Protein AF-0000000068879028 (afdb_homodimer)

Secondary structure (DSSP, 8-state):
--EEPP---B--HHHHHHT-EEEEEEEEEEEEEES-TTS--PPPPPGGG-SEEEE-SSSEEEEEEHHHHHHTT-EEEEEEEEEEEE--B-TT-SSHHHHHHHHHHHHH----EEEE-SS-EEEEEETT-HHHHHHHHHHHHHHHHHHHH-/--EEPP---B--HHHHHHT-EEEEEEEEEEEEEES-TTS--PPPPPGGG-SEEEE-SSSEEEEEEHHHHHHTT-EEEEEEEEEEEE--B-TT-SSHHHHHHHHHHHHH----EEEE-SS-EEEEEETT-HHHHHHHHHHHHHHHHHHHH-

Sequence (300 aa):
MAILIKDPGEKSLDTLLATLTTVLHPDTFVFATVDQAGGARLPLPALADLQLLFREQEAVTVVVTQRYAEAHQMAYLFPSRMITLNVTSSLDAVGFMAVIATRLASSCGMGVNPVSGFYHDHLFVPVGREADAVAELQRLAEEKRRELAAMAILIKDPGEKSLDTLLATLTTVLHPDTFVFATVDQAGGARLPLPALADLQLLFREQEAVTVVVTQRYAEAHQMAYLFPSRMITLNVTSSLDAVGFMAVIATRLASSCGMGVNPVSGFYHDHLFVPVGREADAVAELQRLAEEKRRELAA

Foldseek 3Di:
DPDDDDQPFDADLLVLLLVKAKDWDDFWKWKFFADAPDDDGDDDDDPVFFPDWDQDPRTIITIGGPVVCVVSVTDTDATWIKMWIQGSHGPPHPCNVVVLQVQCCVVVVWGWDWDDDPGTIMTTTGPPCVVVSNVSSVVSNNVSNVVVVD/DPDDDDQPFDADLLVLLLPKAKDWDDFWKWKFFADAPDDDGDDDDDPVFFPDWDQDPRTIITIGGPVVCVVSVTDTDATWIKMWIQGSHGPPHPCNVVVLQVQCCVVVVWGWDWDDDPGTIMTTTGPPCVVVSNVSSVVSNNVSNVVVVD

Organism: Cordyceps militaris (strain CM01) (NCBI:txid983644)

pLDDT: mean 90.22, std 11.11, range [46.06, 98.56]

InterPro domains:
  IPR018717 Domain of unknown function DUF2241 [PF10000] (8-81)
  IPR045865 ACT-like domain [SSF55021] (9-76)
  IPR045865 ACT-like domain [SSF55021] (80-140)

Structure (mmCIF, N/CA/C/O backbone):
data_AF-0000000068879028-model_v1
#
loop_
_entity.id
_entity.type
_entity.pdbx_description
1 polymer Transporter
#
loop_
_atom_site.group_PDB
_atom_site.id
_atom_site.type_symbol
_atom_site.label_atom_id
_atom_site.label_alt_id
_atom_site.label_comp_id
_atom_site.label_asym_id
_atom_site.label_entity_id
_atom_site.label_seq_id
_atom_site.pdbx_PDB_ins_code
_atom_site.Cartn_x
_atom_site.Cartn_y
_atom_site.Cartn_z
_atom_site.occupancy
_atom_site.B_iso_or_equiv
_atom_site.auth_seq_id
_atom_site.auth_comp_id
_atom_site.auth_asym_id
_atom_site.auth_atom_id
_atom_site.pdbx_PDB_model_num
ATOM 1 N N . MET A 1 1 ? 24.656 -14.719 -6.363 1 46.38 1 MET A N 1
ATOM 2 C CA . MET A 1 1 ? 24.828 -13.805 -5.23 1 46.38 1 MET A CA 1
ATOM 3 C C . MET A 1 1 ? 23.656 -12.82 -5.156 1 46.38 1 MET A C 1
ATOM 5 O O . MET A 1 1 ? 23.25 -12.266 -6.176 1 46.38 1 MET A O 1
ATOM 9 N N . ALA A 1 2 ? 22.859 -12.945 -4.152 1 56.34 2 ALA A N 1
ATOM 10 C CA . ALA A 1 2 ? 21.734 -12.031 -4.051 1 56.34 2 ALA A CA 1
ATOM 11 C C . ALA A 1 2 ? 22.156 -10.594 -4.297 1 56.34 2 ALA A C 1
ATOM 13 O O . ALA A 1 2 ? 23.172 -10.141 -3.752 1 56.34 2 ALA A O 1
ATOM 14 N N . ILE A 1 3 ? 21.719 -10.055 -5.387 1 78.25 3 ILE A N 1
ATOM 15 C CA . ILE A 1 3 ? 22.234 -8.781 -5.871 1 78.25 3 ILE A CA 1
ATOM 16 C C . ILE A 1 3 ? 21.344 -7.645 -5.355 1 78.25 3 ILE A C 1
ATOM 18 O O . ILE A 1 3 ? 20.172 -7.559 -5.699 1 78.25 3 ILE A O 1
ATOM 22 N N . LEU A 1 4 ? 21.703 -7.125 -4.168 1 79.44 4 LEU A N 1
ATOM 23 C CA . LEU A 1 4 ? 21.156 -5.82 -3.814 1 79.44 4 LEU A CA 1
ATOM 24 C C . LEU A 1 4 ? 21.484 -4.785 -4.891 1 79.44 4 LEU A C 1
ATOM 26 O O . LEU A 1 4 ? 22.656 -4.559 -5.207 1 79.44 4 LEU A O 1
ATOM 30 N N . ILE A 1 5 ? 20.406 -4.348 -5.418 1 80.5 5 ILE A N 1
ATOM 31 C CA . ILE A 1 5 ? 20.641 -3.385 -6.488 1 80.5 5 ILE A CA 1
ATOM 32 C C . ILE A 1 5 ? 20.516 -1.965 -5.941 1 80.5 5 ILE A C 1
ATOM 34 O O . ILE A 1 5 ? 19.859 -1.743 -4.918 1 80.5 5 ILE A O 1
ATOM 38 N N . LYS A 1 6 ? 21.281 -1.087 -6.586 1 74.38 6 LYS A N 1
ATOM 39 C CA . LYS A 1 6 ? 21.172 0.32 -6.207 1 74.38 6 LYS A CA 1
ATOM 40 C C . LYS A 1 6 ? 19.812 0.896 -6.59 1 74.38 6 LYS A C 1
ATOM 42 O O . LYS A 1 6 ? 19.344 0.699 -7.715 1 74.38 6 LYS A O 1
ATOM 47 N N . ASP A 1 7 ? 19.172 1.49 -5.609 1 74.88 7 ASP A N 1
ATOM 48 C CA . ASP A 1 7 ? 17.875 2.123 -5.848 1 74.88 7 ASP A CA 1
ATOM 49 C C . ASP A 1 7 ? 18.047 3.4 -6.668 1 74.88 7 ASP A C 1
ATOM 51 O O . ASP A 1 7 ? 18.594 4.391 -6.188 1 74.88 7 ASP A O 1
ATOM 55 N N . PRO A 1 8 ? 17.688 3.471 -7.867 1 68.62 8 PRO A N 1
ATOM 56 C CA . PRO A 1 8 ? 17.875 4.641 -8.727 1 68.62 8 PRO A CA 1
ATOM 57 C C . PRO A 1 8 ? 16.844 5.738 -8.461 1 68.62 8 PRO A C 1
ATOM 59 O O . PRO A 1 8 ? 16.906 6.809 -9.078 1 68.62 8 PRO A O 1
ATOM 62 N N . GLY A 1 9 ? 16.078 5.527 -7.473 1 76.94 9 GLY A N 1
ATOM 63 C CA . GLY A 1 9 ? 14.93 6.406 -7.328 1 76.94 9 GLY A CA 1
ATOM 64 C C . GLY A 1 9 ? 15.289 7.762 -6.746 1 76.94 9 GLY A C 1
ATOM 65 O O . GLY A 1 9 ? 16.25 7.887 -5.996 1 76.94 9 GLY A O 1
ATOM 66 N N . GLU A 1 10 ? 14.539 8.797 -7.16 1 79.81 10 GLU A N 1
ATOM 67 C CA . GLU A 1 10 ? 14.617 10.148 -6.617 1 79.81 10 GLU A CA 1
ATOM 68 C C . GLU A 1 10 ? 14.273 10.164 -5.129 1 79.81 10 GLU A C 1
ATOM 70 O O . GLU A 1 10 ? 13.344 9.477 -4.695 1 79.81 10 GLU A O 1
ATOM 75 N N . LYS A 1 11 ? 15.109 11.047 -4.406 1 80.81 11 LYS A N 1
ATOM 76 C CA . LYS A 1 11 ? 14.883 11.094 -2.965 1 80.81 11 LYS A CA 1
ATOM 77 C C . LYS A 1 11 ? 14.344 12.461 -2.539 1 80.81 11 LYS A C 1
ATOM 79 O O . LYS A 1 11 ? 13.766 12.594 -1.459 1 80.81 11 LYS A O 1
ATOM 84 N N . SER A 1 12 ? 14.5 13.375 -3.361 1 86.12 12 SER A N 1
ATOM 85 C CA . SER A 1 12 ? 14.008 14.703 -3.02 1 86.12 12 SER A CA 1
ATOM 86 C C . SER A 1 12 ? 12.492 14.766 -3.084 1 86.12 12 SER A C 1
ATOM 88 O O . SER A 1 12 ? 11.898 14.641 -4.16 1 86.12 12 SER A O 1
ATOM 90 N N . LEU A 1 13 ? 11.898 15.023 -1.962 1 90 13 LEU A N 1
ATOM 91 C CA . LEU A 1 13 ? 10.445 15.078 -1.866 1 90 13 LEU A CA 1
A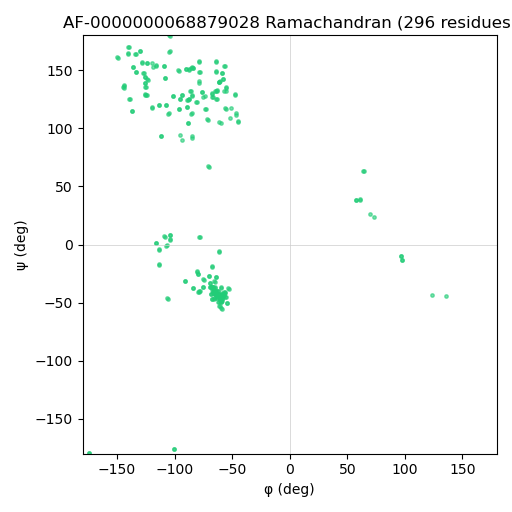TOM 92 C C . LEU A 1 13 ? 9.875 16.125 -2.822 1 90 13 LEU A C 1
ATOM 94 O O . LEU A 1 13 ? 8.898 15.859 -3.525 1 90 13 LEU A O 1
ATOM 98 N N . ASP A 1 14 ? 10.539 17.25 -2.812 1 90.94 14 ASP A N 1
ATOM 99 C CA . ASP A 1 14 ? 10.047 18.328 -3.666 1 90.94 14 ASP A CA 1
ATOM 100 C C . ASP A 1 14 ? 10.086 17.938 -5.137 1 90.94 14 ASP A C 1
ATOM 102 O O . ASP A 1 14 ? 9.141 18.188 -5.883 1 90.94 14 ASP A O 1
ATOM 106 N N . THR A 1 15 ? 11.164 17.312 -5.508 1 90.06 15 THR A N 1
ATOM 107 C CA . THR A 1 15 ? 11.297 16.875 -6.895 1 90.06 15 THR A CA 1
ATOM 108 C C . THR A 1 15 ? 10.273 15.789 -7.223 1 90.06 15 THR A C 1
ATOM 110 O O . THR A 1 15 ? 9.672 15.805 -8.297 1 90.06 15 THR A O 1
ATOM 113 N N . LEU A 1 16 ? 10.109 14.859 -6.25 1 91.81 16 LEU A N 1
ATOM 114 C CA . LEU A 1 16 ? 9.148 13.789 -6.441 1 91.81 16 LEU A CA 1
ATOM 115 C C . LEU A 1 16 ? 7.742 14.344 -6.66 1 91.81 16 LEU A C 1
ATOM 117 O O . LEU A 1 16 ? 7.039 13.922 -7.578 1 91.81 16 LEU A O 1
ATOM 121 N N . LEU A 1 17 ? 7.379 15.32 -5.922 1 94.31 17 LEU A N 1
ATOM 122 C CA . LEU A 1 17 ? 6.031 15.875 -5.98 1 94.31 17 LEU A CA 1
ATOM 123 C C . LEU A 1 17 ? 5.852 16.734 -7.219 1 94.31 17 LEU A C 1
ATOM 125 O O . LEU A 1 17 ? 4.797 16.719 -7.855 1 94.31 17 LEU A O 1
ATOM 129 N N . ALA A 1 18 ? 6.879 17.422 -7.555 1 93.19 18 ALA A N 1
ATOM 130 C CA . ALA A 1 18 ? 6.801 18.328 -8.695 1 93.19 18 ALA A CA 1
ATOM 131 C C . ALA A 1 18 ? 6.699 17.562 -10.008 1 93.19 18 ALA A C 1
ATOM 133 O O . ALA A 1 18 ? 6.121 18.047 -10.984 1 93.19 18 ALA A O 1
ATOM 134 N N . THR A 1 19 ? 7.207 16.406 -10.008 1 91.12 19 THR A N 1
ATOM 135 C CA . THR A 1 19 ? 7.242 15.641 -11.25 1 91.12 19 THR A CA 1
ATOM 136 C C . THR A 1 19 ? 6.172 14.555 -11.25 1 91.12 19 THR A C 1
ATOM 138 O O . THR A 1 19 ? 6.137 13.703 -12.141 1 91.12 19 THR A O 1
ATOM 141 N N . LEU A 1 20 ? 5.32 14.578 -10.289 1 93.44 20 LEU A N 1
ATOM 142 C CA . LEU A 1 20 ? 4.293 13.555 -10.109 1 93.44 20 LEU A CA 1
ATOM 143 C C . LEU A 1 20 ? 3.311 13.57 -11.281 1 93.44 20 LEU A C 1
ATOM 145 O O . LEU A 1 20 ? 2.773 14.617 -11.633 1 93.44 20 LEU A O 1
ATOM 149 N N . THR A 1 21 ? 3.15 12.406 -11.922 1 94 21 THR A N 1
ATOM 150 C CA . THR A 1 21 ? 2.078 12.164 -12.883 1 94 21 THR A CA 1
ATOM 151 C C . THR A 1 21 ? 1.247 10.953 -12.477 1 94 21 THR A C 1
ATOM 153 O O . THR A 1 21 ? 1.704 10.117 -11.695 1 94 21 THR A O 1
ATOM 156 N N . THR A 1 22 ? 0.023 10.992 -12.984 1 96.12 22 THR A N 1
ATOM 157 C CA . THR A 1 22 ? -0.879 9.922 -12.57 1 96.12 22 THR A CA 1
ATOM 158 C C . THR A 1 22 ? -1.463 9.203 -13.781 1 96.12 22 THR A C 1
ATOM 160 O O . THR A 1 22 ? -1.651 9.812 -14.836 1 96.12 22 THR A O 1
ATOM 163 N N . VAL A 1 23 ? -1.652 7.926 -13.656 1 96.62 23 VAL A N 1
ATOM 164 C CA . VAL A 1 23 ? -2.373 7.117 -14.633 1 96.62 23 VAL A CA 1
ATOM 165 C C . VAL A 1 23 ? -3.588 6.469 -13.977 1 96.62 23 VAL A C 1
ATOM 167 O O . VAL A 1 23 ? -3.449 5.715 -13.008 1 96.62 23 VAL A O 1
ATOM 170 N N . LEU A 1 24 ? -4.723 6.852 -14.508 1 97.88 24 LEU A N 1
ATOM 171 C CA . LEU A 1 24 ? -5.953 6.199 -14.07 1 97.88 24 LEU A CA 1
ATOM 172 C C . LEU A 1 24 ? -6.238 4.957 -14.914 1 97.88 24 LEU A C 1
ATOM 174 O O . LEU A 1 24 ? -6.316 5.035 -16.141 1 97.88 24 LEU A O 1
ATOM 178 N N . HIS A 1 25 ? -6.387 3.842 -14.242 1 97.81 25 HIS A N 1
ATOM 179 C CA . HIS A 1 25 ? -6.645 2.594 -14.953 1 97.81 25 HIS A CA 1
ATOM 180 C C . HIS A 1 25 ? -8.133 2.42 -15.242 1 97.81 25 HIS A C 1
ATOM 182 O O . HIS A 1 25 ? -8.977 2.904 -14.484 1 97.81 25 HIS A O 1
ATOM 188 N N . PRO A 1 26 ? -8.461 1.724 -16.266 1 97.31 26 PRO A N 1
ATOM 189 C CA . PRO A 1 26 ? -9.836 1.709 -16.75 1 97.31 26 PRO A CA 1
ATOM 190 C C . PRO A 1 26 ? -10.742 0.765 -15.969 1 97.31 26 PRO A C 1
ATOM 192 O O . PRO A 1 26 ? -11.961 0.935 -15.961 1 97.31 26 PRO A O 1
ATOM 195 N N . ASP A 1 27 ? -10.195 -0.239 -15.305 1 98.06 27 ASP A N 1
ATOM 196 C CA . ASP A 1 27 ? -11.023 -1.274 -14.695 1 98.06 27 ASP A CA 1
ATOM 197 C C . ASP A 1 27 ? -11.445 -0.875 -13.281 1 98.06 27 ASP A C 1
ATOM 199 O O . ASP A 1 27 ? -10.789 -0.046 -12.641 1 98.06 27 ASP A O 1
ATOM 203 N N . THR A 1 28 ? -12.586 -1.356 -12.859 1 98.5 28 THR A N 1
ATOM 204 C CA . THR A 1 28 ? -12.961 -1.346 -11.453 1 98.5 28 THR A CA 1
ATOM 205 C C . THR A 1 28 ? -12.383 -2.562 -10.727 1 98.5 28 THR A C 1
ATOM 207 O O . THR A 1 28 ? -12.531 -3.693 -11.195 1 98.5 28 THR A O 1
ATOM 210 N N . PHE A 1 29 ? -11.711 -2.299 -9.641 1 98.5 29 PHE A N 1
ATOM 211 C CA . PHE A 1 29 ? -11.086 -3.361 -8.867 1 98.5 29 PHE A CA 1
ATOM 212 C C . PHE A 1 29 ? -11.82 -3.576 -7.547 1 98.5 29 PHE A C 1
ATOM 214 O O . PHE A 1 29 ? -12.508 -2.674 -7.062 1 98.5 29 PHE A O 1
ATOM 221 N N . VAL A 1 30 ? -11.727 -4.793 -7.008 1 97.56 30 VAL A N 1
ATOM 222 C CA . VAL A 1 30 ? -12.336 -5.113 -5.723 1 97.56 30 VAL A CA 1
ATOM 223 C C . VAL A 1 30 ? -11.359 -5.926 -4.875 1 97.56 30 VAL A C 1
ATOM 225 O O . VAL A 1 30 ? -10.445 -6.559 -5.406 1 97.56 30 VAL A O 1
ATOM 228 N N . PHE A 1 31 ? -11.523 -5.797 -3.547 1 96.44 31 PHE A N 1
ATOM 229 C CA . PHE A 1 31 ? -10.75 -6.578 -2.59 1 96.44 31 PHE A CA 1
ATOM 230 C C . PHE A 1 31 ? -11.508 -7.836 -2.186 1 96.44 31 PHE A C 1
ATOM 232 O O . PHE A 1 31 ? -12.695 -7.773 -1.843 1 96.44 31 PHE A O 1
ATOM 239 N N . ALA A 1 32 ? -10.883 -8.945 -2.27 1 94.5 32 ALA A N 1
ATOM 240 C CA . ALA A 1 32 ? -11.461 -10.227 -1.868 1 94.5 32 ALA A CA 1
ATOM 241 C C . ALA A 1 32 ? -10.422 -11.094 -1.158 1 94.5 32 ALA A C 1
ATOM 243 O O . ALA A 1 32 ? -9.258 -10.703 -1.029 1 94.5 32 ALA A O 1
ATOM 244 N N . THR A 1 33 ? -10.797 -12.172 -0.571 1 93.44 33 THR A N 1
ATOM 245 C CA . THR A 1 33 ? -9.898 -13.117 0.071 1 93.44 33 THR A CA 1
ATOM 246 C C . THR A 1 33 ? -10.078 -14.516 -0.515 1 93.44 33 THR A C 1
ATOM 248 O O . THR A 1 33 ? -11.164 -14.867 -0.97 1 93.44 33 THR A O 1
ATOM 251 N N . VAL A 1 34 ? -8.898 -15.086 -0.586 1 89.31 34 VAL A N 1
ATOM 252 C CA . VAL A 1 34 ? -8.945 -16.484 -1 1 89.31 34 VAL A CA 1
ATOM 253 C C . VAL A 1 34 ? -8.352 -17.375 0.092 1 89.31 34 VAL A C 1
ATOM 255 O O . VAL A 1 34 ? -7.633 -16.891 0.97 1 89.31 34 VAL A O 1
ATOM 258 N N . ASP A 1 35 ? -8.711 -18.609 0.143 1 73.94 35 ASP A N 1
ATOM 259 C CA . ASP A 1 35 ? -8.203 -19.656 1.021 1 73.94 35 ASP A CA 1
ATOM 260 C C . ASP A 1 35 ? -8.633 -19.422 2.469 1 73.94 35 ASP A C 1
ATOM 262 O O . ASP A 1 35 ? -7.816 -19.516 3.387 1 73.94 35 ASP A O 1
ATOM 266 N N . GLN A 1 36 ? -9.742 -18.734 2.707 1 60.28 36 GLN A N 1
ATOM 267 C CA . GLN A 1 36 ? -10.203 -18.641 4.09 1 60.28 36 GLN A CA 1
ATOM 268 C C . GLN A 1 36 ? -10.422 -20.031 4.691 1 60.28 36 GLN A C 1
ATOM 270 O O . GLN A 1 36 ? -10.68 -21 3.963 1 60.28 36 GLN A O 1
ATOM 275 N N . ALA A 1 37 ? -9.828 -20.172 5.992 1 50.22 37 ALA A N 1
ATOM 276 C CA . ALA A 1 37 ? -10.047 -21.375 6.781 1 50.22 37 ALA A CA 1
ATOM 277 C C . ALA A 1 37 ? -11.539 -21.703 6.875 1 50.22 37 ALA A C 1
ATOM 279 O O . ALA A 1 37 ? -12.359 -20.812 7.082 1 50.22 37 ALA A O 1
ATOM 280 N N . GLY A 1 38 ? -11.969 -22.828 6.375 1 49.38 38 GLY A N 1
ATOM 281 C CA . GLY A 1 38 ? -13.234 -23.469 6.703 1 49.38 38 GLY A CA 1
ATOM 282 C C . GLY A 1 38 ? -14.102 -23.734 5.488 1 49.38 38 GLY A C 1
ATOM 283 O O . GLY A 1 38 ? -14.961 -24.625 5.523 1 49.38 38 GLY A O 1
ATOM 284 N N . GLY A 1 39 ? -14.156 -22.703 4.586 1 50.78 39 GLY A N 1
ATOM 285 C CA . GLY A 1 39 ? -15.055 -23.047 3.486 1 50.78 39 GLY A CA 1
ATOM 286 C C . GLY A 1 39 ? -14.312 -23.406 2.209 1 50.78 39 GLY A C 1
ATOM 287 O O . GLY A 1 39 ? -13.117 -23.688 2.236 1 50.78 39 GLY A O 1
ATOM 288 N N . ALA A 1 40 ? -15.141 -23.719 1.217 1 53.22 40 ALA A N 1
ATOM 289 C CA . ALA A 1 40 ? -14.594 -24.031 -0.1 1 53.22 40 ALA A CA 1
ATOM 290 C C . ALA A 1 40 ? -13.523 -23.031 -0.503 1 53.22 40 ALA A C 1
ATOM 292 O O . ALA A 1 40 ? -13.766 -21.812 -0.509 1 53.22 40 ALA A O 1
ATOM 293 N N . ARG A 1 41 ? -12.344 -23.438 -0.457 1 64.88 41 ARG A N 1
ATOM 294 C CA . ARG A 1 41 ? -11.203 -22.625 -0.867 1 64.88 41 ARG A CA 1
ATOM 295 C C . ARG A 1 41 ? -11.297 -22.25 -2.34 1 64.88 41 ARG A C 1
ATOM 297 O O . ARG A 1 41 ? -11.453 -23.109 -3.203 1 64.88 41 ARG A O 1
ATOM 304 N N . LEU A 1 42 ? -11.625 -21.016 -2.559 1 76.38 42 LEU A N 1
ATOM 305 C CA . LEU A 1 42 ? -11.57 -20.562 -3.943 1 76.38 42 LEU A CA 1
ATOM 306 C C . LEU A 1 42 ? -10.141 -20.609 -4.473 1 76.38 42 LEU A C 1
ATOM 308 O O . LEU A 1 42 ? -9.195 -20.297 -3.742 1 76.38 42 LEU A O 1
ATOM 312 N N . PRO A 1 43 ? -10.078 -21.203 -5.668 1 83.31 43 PRO A N 1
ATOM 313 C CA . PRO A 1 43 ? -8.742 -21.203 -6.266 1 83.31 43 PRO A CA 1
ATOM 314 C C . PRO A 1 43 ? -8.18 -19.797 -6.461 1 83.31 43 PRO A C 1
ATOM 316 O O . PRO A 1 43 ? -8.938 -18.844 -6.668 1 83.31 43 PRO A O 1
ATOM 319 N N . LEU A 1 44 ? -6.875 -19.766 -6.328 1 90 44 LEU A N 1
ATOM 320 C CA . LEU A 1 44 ? -6.203 -18.5 -6.633 1 90 44 LEU A CA 1
ATOM 321 C C . LEU A 1 44 ? -6.398 -18.125 -8.102 1 90 44 LEU A C 1
ATOM 323 O O . LEU A 1 44 ? -6.285 -18.969 -8.984 1 90 44 LEU A O 1
ATOM 327 N N . PRO A 1 45 ? -6.781 -16.844 -8.312 1 92.75 45 PRO A N 1
ATOM 328 C CA . PRO A 1 45 ? -6.836 -16.406 -9.711 1 92.75 45 PRO A CA 1
ATOM 329 C C . PRO A 1 45 ? -5.504 -16.578 -10.438 1 92.75 45 PRO A C 1
ATOM 331 O O . PRO A 1 45 ? -4.449 -16.625 -9.797 1 92.75 45 PRO A O 1
ATOM 334 N N . ALA A 1 46 ? -5.613 -16.734 -11.797 1 92.56 46 ALA A N 1
ATOM 335 C CA . ALA A 1 46 ? -4.402 -16.734 -12.609 1 92.56 46 ALA A CA 1
ATOM 336 C C . ALA A 1 46 ? -3.699 -15.375 -12.547 1 92.56 46 ALA A C 1
ATOM 338 O O . ALA A 1 46 ? -4.32 -14.367 -12.203 1 92.56 46 ALA A O 1
ATOM 339 N N . LEU A 1 47 ? -2.391 -15.336 -12.828 1 92 47 LEU A N 1
ATOM 340 C CA . LEU A 1 47 ? -1.583 -14.125 -12.766 1 92 47 LEU A CA 1
ATOM 341 C C . LEU A 1 47 ? -2.209 -13.008 -13.594 1 92 47 LEU A C 1
ATOM 343 O O . LEU A 1 47 ? -2.23 -11.852 -13.164 1 92 47 LEU A O 1
ATOM 347 N N . ALA A 1 48 ? -2.758 -13.383 -14.719 1 92.75 48 ALA A N 1
ATOM 348 C CA . ALA A 1 48 ? -3.32 -12.398 -15.633 1 92.75 48 ALA A CA 1
ATOM 349 C C . ALA A 1 48 ? -4.555 -11.727 -15.039 1 92.75 48 ALA A C 1
ATOM 351 O O . ALA A 1 48 ? -4.926 -10.625 -15.438 1 92.75 48 ALA A O 1
ATOM 352 N N . ASP A 1 49 ? -5.184 -12.344 -14 1 95.44 49 ASP A N 1
ATOM 353 C CA . ASP A 1 49 ? -6.414 -11.844 -13.406 1 95.44 49 ASP A CA 1
ATOM 354 C C . ASP A 1 49 ? -6.148 -11.242 -12.023 1 95.44 49 ASP A C 1
ATOM 356 O O . ASP A 1 49 ? -7.062 -10.727 -11.375 1 95.44 49 ASP A O 1
ATOM 360 N N . LEU A 1 50 ? -4.918 -11.297 -11.594 1 95.75 50 LEU A N 1
ATOM 361 C CA . LEU A 1 50 ? -4.527 -10.852 -10.266 1 95.75 50 LEU A CA 1
ATOM 362 C C . LEU A 1 50 ? -3.807 -9.508 -10.328 1 95.75 50 LEU A C 1
ATOM 364 O O . LEU A 1 50 ? -2.717 -9.414 -10.891 1 95.75 50 LEU A O 1
ATOM 368 N N . GLN A 1 51 ? -4.465 -8.523 -9.773 1 98.25 51 GLN A N 1
ATOM 369 C CA . GLN A 1 51 ? -3.77 -7.246 -9.688 1 98.25 51 GLN A CA 1
ATOM 370 C C . GLN A 1 51 ? -2.871 -7.195 -8.453 1 98.25 51 GLN A C 1
ATOM 372 O O . GLN A 1 51 ? -1.786 -6.609 -8.492 1 98.25 51 GLN A O 1
ATOM 377 N N . LEU A 1 52 ? -3.361 -7.766 -7.398 1 98.5 52 LEU A N 1
ATOM 378 C CA . LEU A 1 52 ? -2.631 -7.824 -6.137 1 98.5 52 LEU A CA 1
ATOM 379 C C . LEU A 1 52 ? -2.891 -9.148 -5.422 1 98.5 52 LEU A C 1
ATOM 381 O O . LEU A 1 52 ? -4.023 -9.633 -5.402 1 98.5 52 LEU A O 1
ATOM 385 N N . LEU A 1 53 ? -1.86 -9.734 -4.887 1 97.44 53 LEU A N 1
ATOM 386 C CA . LEU A 1 53 ? -1.919 -10.797 -3.889 1 97.44 53 LEU A CA 1
ATOM 387 C C . LEU A 1 53 ? -1.097 -10.43 -2.658 1 97.44 53 LEU A C 1
ATOM 389 O O . LEU A 1 53 ? 0.049 -9.992 -2.777 1 97.44 53 LEU A O 1
ATOM 393 N N . PHE A 1 54 ? -1.66 -10.539 -1.523 1 97.62 54 PHE A N 1
ATOM 394 C CA . PHE A 1 54 ? -0.971 -10.25 -0.271 1 97.62 54 PHE A CA 1
ATOM 395 C C . PHE A 1 54 ? -1.345 -11.266 0.799 1 97.62 54 PHE A C 1
ATOM 397 O O . PHE A 1 54 ? -2.523 -11.43 1.12 1 97.62 54 PHE A O 1
ATOM 404 N N . ARG A 1 55 ? -0.36 -11.891 1.38 1 96.06 55 ARG A N 1
ATOM 405 C CA . ARG A 1 55 ? -0.633 -12.898 2.406 1 96.06 55 ARG A CA 1
ATOM 406 C C . ARG A 1 55 ? -0.79 -12.25 3.777 1 96.06 55 ARG A C 1
ATOM 408 O O . ARG A 1 55 ? 0.17 -11.695 4.324 1 96.06 55 ARG A O 1
ATOM 415 N N . GLU A 1 56 ? -1.97 -12.305 4.289 1 94.44 56 GLU A N 1
ATOM 416 C CA . GLU A 1 56 ? -2.24 -11.867 5.656 1 94.44 56 GLU A CA 1
ATOM 417 C C . GLU A 1 56 ? -2.42 -13.055 6.594 1 94.44 56 GLU A C 1
ATOM 419 O O . GLU A 1 56 ? -2.508 -14.195 6.141 1 94.44 56 GLU A O 1
ATOM 424 N N . GLN A 1 57 ? -2.379 -12.75 7.848 1 89.81 57 GLN A N 1
ATOM 425 C CA . GLN A 1 57 ? -2.523 -13.805 8.844 1 89.81 57 GLN A CA 1
ATOM 426 C C . GLN A 1 57 ? -3.861 -14.523 8.695 1 89.81 57 GLN A C 1
ATOM 428 O O . GLN A 1 57 ? -3.93 -15.75 8.812 1 89.81 57 GLN A O 1
ATOM 433 N N . GLU A 1 58 ? -4.934 -13.805 8.359 1 89.75 58 GLU A N 1
ATOM 434 C CA . GLU A 1 58 ? -6.293 -14.328 8.305 1 89.75 58 GLU A CA 1
ATOM 435 C C . GLU A 1 58 ? -6.523 -15.125 7.023 1 89.75 58 GLU A C 1
ATOM 437 O O . GLU A 1 58 ? -7.18 -16.172 7.043 1 89.75 58 GLU A O 1
ATOM 442 N N . ALA A 1 59 ? -6.062 -14.703 5.938 1 92.38 59 ALA A N 1
ATOM 443 C CA . ALA A 1 59 ? -6.23 -15.289 4.609 1 92.38 59 ALA A CA 1
ATOM 444 C C . ALA A 1 59 ? -5.387 -14.547 3.576 1 92.38 59 ALA A C 1
ATOM 446 O O . ALA A 1 59 ? -4.59 -13.672 3.926 1 92.38 59 ALA A O 1
ATOM 447 N N . VAL A 1 60 ? -5.469 -14.969 2.338 1 95.19 60 VAL A N 1
ATOM 448 C CA . VAL A 1 60 ? -4.793 -14.289 1.238 1 95.19 60 VAL A CA 1
ATOM 449 C C . VAL A 1 60 ? -5.707 -13.211 0.652 1 95.19 60 VAL A C 1
ATOM 451 O O . VAL A 1 60 ? -6.824 -13.516 0.216 1 95.19 60 VAL A O 1
ATOM 454 N N . THR A 1 61 ? -5.258 -11.977 0.737 1 95.31 61 THR A N 1
ATOM 455 C CA . THR A 1 61 ? -5.949 -10.891 0.06 1 95.31 61 THR A CA 1
ATOM 456 C C . THR A 1 61 ? -5.66 -10.914 -1.438 1 95.31 61 THR A C 1
ATOM 458 O O . THR A 1 61 ? -4.508 -11.047 -1.851 1 95.31 61 THR A O 1
ATOM 461 N N . VAL A 1 62 ? -6.711 -10.82 -2.201 1 96.88 62 VAL A N 1
ATOM 462 C CA . VAL A 1 62 ? -6.531 -10.633 -3.637 1 96.88 62 VAL A CA 1
ATOM 463 C C . VAL A 1 62 ? -7.301 -9.398 -4.098 1 96.88 62 VAL A C 1
ATOM 465 O O . VAL A 1 62 ? -8.383 -9.109 -3.58 1 96.88 62 VAL A O 1
ATOM 468 N N . VAL A 1 63 ? -6.684 -8.633 -4.969 1 98.19 63 VAL A N 1
ATOM 469 C CA . VAL A 1 63 ? -7.379 -7.59 -5.719 1 98.19 63 VAL A CA 1
ATOM 470 C C . VAL A 1 63 ? -7.535 -8.016 -7.176 1 98.19 63 VAL A C 1
ATOM 472 O O . VAL A 1 63 ? -6.551 -8.328 -7.848 1 98.19 63 VAL A O 1
ATOM 475 N N . VAL A 1 64 ? -8.734 -8.109 -7.613 1 97.94 64 VAL A N 1
ATOM 476 C CA . VAL A 1 64 ? -9.109 -8.484 -8.969 1 97.94 64 VAL A CA 1
ATOM 477 C C . VAL A 1 64 ? -10.109 -7.473 -9.531 1 97.94 64 VAL A C 1
ATOM 479 O O . VAL A 1 64 ? -10.609 -6.609 -8.797 1 97.94 64 VAL A O 1
ATOM 482 N N . THR A 1 65 ? -10.312 -7.559 -10.852 1 98.25 65 THR A N 1
ATOM 483 C CA . THR A 1 65 ? -11.375 -6.715 -11.398 1 98.25 65 THR A CA 1
ATOM 484 C C . THR A 1 65 ? -12.734 -7.125 -10.844 1 98.25 65 THR A C 1
ATOM 486 O O . THR A 1 65 ? -12.945 -8.289 -10.508 1 98.25 65 THR A O 1
ATOM 489 N N . GLN A 1 66 ? -13.609 -6.129 -10.727 1 97.56 66 GLN A N 1
ATOM 490 C CA . GLN A 1 66 ? -14.961 -6.434 -10.289 1 97.56 66 GLN A CA 1
ATOM 491 C C . GLN A 1 66 ? -15.617 -7.461 -11.203 1 97.56 66 GLN A C 1
A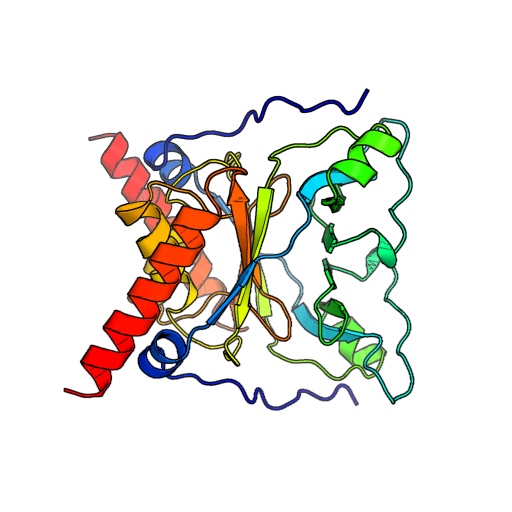TOM 493 O O . GLN A 1 66 ? -16.328 -8.352 -10.742 1 97.56 66 GLN A O 1
ATOM 498 N N . ARG A 1 67 ? -15.398 -7.305 -12.508 1 96.81 67 ARG A N 1
ATOM 499 C CA . ARG A 1 67 ? -15.93 -8.25 -13.484 1 96.81 67 ARG A CA 1
ATOM 500 C C . ARG A 1 67 ? -15.484 -9.672 -13.164 1 96.81 67 ARG A C 1
ATOM 502 O O . ARG A 1 67 ? -16.297 -10.602 -13.195 1 96.81 67 ARG A O 1
ATOM 509 N N . TYR A 1 68 ? -14.227 -9.852 -12.859 1 96.5 68 TYR A N 1
ATOM 510 C CA . TYR A 1 68 ? -13.703 -11.164 -12.516 1 96.5 68 TYR A CA 1
ATOM 511 C C . TYR A 1 68 ? -14.375 -11.703 -11.258 1 96.5 68 TYR A C 1
ATOM 513 O O . TYR A 1 68 ? -14.766 -12.875 -11.203 1 96.5 68 TYR A O 1
ATOM 521 N N . ALA A 1 69 ? -14.422 -10.859 -10.195 1 95.5 69 ALA A N 1
ATOM 522 C CA . ALA A 1 69 ? -15.016 -11.281 -8.93 1 95.5 69 ALA A CA 1
ATOM 523 C C . ALA A 1 69 ? -16.453 -11.742 -9.117 1 95.5 69 ALA A C 1
ATOM 525 O O . ALA A 1 69 ? -16.875 -12.742 -8.547 1 95.5 69 ALA A O 1
ATOM 526 N N . GLU A 1 70 ? -17.172 -11.008 -9.922 1 95 70 GLU A N 1
ATOM 527 C CA . GLU A 1 70 ? -18.578 -11.344 -10.188 1 95 70 GLU A CA 1
ATOM 528 C C . GLU A 1 70 ? -18.688 -12.641 -10.992 1 95 70 GLU A C 1
ATOM 530 O O . GLU A 1 70 ? -19.516 -13.5 -10.672 1 95 70 GLU A O 1
ATOM 535 N N . ALA A 1 71 ? -17.859 -12.805 -11.961 1 94.25 71 ALA A N 1
ATOM 536 C CA . ALA A 1 71 ? -17.875 -13.992 -12.812 1 94.25 71 ALA A CA 1
ATOM 537 C C . ALA A 1 71 ? -17.547 -15.25 -12.008 1 94.25 71 ALA A C 1
ATOM 539 O O . ALA A 1 71 ? -18.031 -16.344 -12.32 1 94.25 71 ALA A O 1
ATOM 540 N N . HIS A 1 72 ? -16.797 -15.078 -10.969 1 92.25 72 HIS A N 1
ATOM 541 C CA . HIS A 1 72 ? -16.344 -16.234 -10.195 1 92.25 72 HIS A CA 1
ATOM 542 C C . HIS A 1 72 ? -17.062 -16.297 -8.844 1 92.25 72 HIS A C 1
ATOM 544 O O . HIS A 1 72 ? -16.641 -17.047 -7.961 1 92.25 72 HIS A O 1
ATOM 550 N N . GLN A 1 73 ? -18.016 -15.461 -8.602 1 90.19 73 GLN A N 1
ATOM 551 C CA . GLN A 1 73 ? -18.891 -15.453 -7.43 1 90.19 73 GLN A CA 1
ATOM 552 C C . GLN A 1 73 ? -18.078 -15.266 -6.145 1 90.19 73 GLN A C 1
ATOM 554 O O . GLN A 1 73 ? -18.297 -15.969 -5.16 1 90.19 73 GLN A O 1
ATOM 559 N N . MET A 1 74 ? -17.141 -14.453 -6.246 1 90.69 74 MET A N 1
ATOM 560 C CA . MET A 1 74 ? -16.359 -14.117 -5.066 1 90.69 74 MET A CA 1
ATOM 561 C C . MET A 1 74 ? -17.094 -13.109 -4.188 1 90.69 74 MET A C 1
ATOM 563 O O . MET A 1 74 ? -17.734 -12.195 -4.695 1 90.69 74 MET A O 1
ATOM 567 N N . ALA A 1 75 ? -16.984 -13.328 -2.889 1 90.81 75 ALA A N 1
ATOM 568 C CA . ALA A 1 75 ? -17.344 -12.25 -1.972 1 90.81 75 ALA A CA 1
ATOM 569 C C . ALA A 1 75 ? -16.25 -11.172 -1.956 1 90.81 75 ALA A C 1
ATOM 571 O O . ALA A 1 75 ? -15.07 -11.484 -1.847 1 90.81 75 ALA A O 1
ATOM 572 N N . TYR A 1 76 ? -16.672 -9.898 -2.184 1 93.12 76 TYR A N 1
ATOM 573 C CA . TYR A 1 76 ? -15.672 -8.852 -2.271 1 93.12 76 TYR A CA 1
ATOM 574 C C . TYR A 1 76 ? -16.141 -7.578 -1.578 1 93.12 76 TYR A C 1
ATOM 576 O O . TYR A 1 76 ? -17.328 -7.441 -1.27 1 93.12 76 TYR A O 1
ATOM 584 N N . LEU A 1 77 ? -15.141 -6.727 -1.345 1 92.19 77 LEU A N 1
ATOM 585 C CA . LEU A 1 77 ? -15.383 -5.422 -0.738 1 92.19 77 LEU A CA 1
ATOM 586 C C . LEU A 1 77 ? -14.758 -4.309 -1.573 1 92.19 77 LEU A C 1
ATOM 588 O O . LEU A 1 77 ? -13.883 -4.57 -2.404 1 92.19 77 LEU A O 1
ATOM 592 N N . PHE A 1 78 ? -15.273 -3.141 -1.422 1 92.88 78 PHE A N 1
ATOM 593 C CA . PHE A 1 78 ? -14.656 -1.865 -1.758 1 92.88 78 PHE A CA 1
ATOM 594 C C . PHE A 1 78 ? -14.414 -1.76 -3.26 1 92.88 78 PHE A C 1
ATOM 596 O O . PHE A 1 78 ? -13.266 -1.678 -3.705 1 92.88 78 PHE A O 1
ATOM 603 N N . PRO A 1 79 ? -15.438 -1.775 -4.055 1 96.38 79 PRO A N 1
ATOM 604 C CA . PRO A 1 79 ? -15.211 -1.381 -5.449 1 96.38 79 PRO A CA 1
ATOM 605 C C . PRO A 1 79 ? -14.398 -0.089 -5.566 1 96.38 79 PRO A C 1
ATOM 607 O O . PRO A 1 79 ? -14.727 0.91 -4.922 1 96.38 79 PRO A O 1
ATOM 610 N N . SER A 1 80 ? -13.32 -0.172 -6.41 1 97.69 80 SER A N 1
ATOM 611 C CA . SER A 1 80 ? -12.383 0.946 -6.414 1 97.69 80 SER A CA 1
ATOM 612 C C . SER A 1 80 ? -11.727 1.116 -7.781 1 97.69 80 SER A C 1
ATOM 614 O O . SER A 1 80 ? -11.82 0.233 -8.633 1 97.69 80 SER A O 1
ATOM 616 N N . ARG A 1 81 ? -11.203 2.285 -7.957 1 98.25 81 ARG A N 1
ATOM 617 C CA . ARG A 1 81 ? -10.383 2.605 -9.125 1 98.25 81 ARG A CA 1
ATOM 618 C C . ARG A 1 81 ? -8.914 2.75 -8.742 1 98.25 81 ARG A C 1
ATOM 620 O O . ARG A 1 81 ? -8.594 3.307 -7.691 1 98.25 81 ARG A O 1
ATOM 627 N N . MET A 1 82 ? -8.055 2.275 -9.664 1 98.56 82 MET A N 1
ATOM 628 C CA . MET A 1 82 ? -6.625 2.283 -9.367 1 98.56 82 MET A CA 1
ATOM 629 C C . MET A 1 82 ? -5.934 3.453 -10.062 1 98.56 82 MET A C 1
ATOM 631 O O . MET A 1 82 ? -6.125 3.668 -11.258 1 98.56 82 MET A O 1
ATOM 635 N N . ILE A 1 83 ? -5.203 4.227 -9.32 1 98.12 83 ILE A N 1
ATOM 636 C CA . ILE A 1 83 ? -4.367 5.309 -9.828 1 98.12 83 ILE A CA 1
ATOM 637 C C . ILE A 1 83 ? -2.895 4.973 -9.602 1 98.12 83 ILE A C 1
ATOM 639 O O . ILE A 1 83 ? -2.48 4.699 -8.469 1 98.12 83 ILE A O 1
ATOM 643 N N . THR A 1 84 ? -2.131 4.898 -10.648 1 97.5 84 THR A N 1
ATOM 644 C CA . THR A 1 84 ? -0.686 4.742 -10.531 1 97.5 84 THR A CA 1
ATOM 645 C C . THR A 1 84 ? -0.004 6.105 -10.414 1 97.5 84 THR A C 1
ATOM 647 O O . THR A 1 84 ? -0.301 7.02 -11.188 1 97.5 84 THR A O 1
ATOM 650 N N . LEU A 1 85 ? 0.78 6.27 -9.375 1 95.69 85 LEU A N 1
ATOM 651 C CA . LEU A 1 85 ? 1.604 7.461 -9.203 1 95.69 85 LEU A CA 1
ATOM 652 C C . LEU A 1 85 ? 2.959 7.285 -9.883 1 95.69 85 LEU A C 1
ATOM 654 O O . LEU A 1 85 ? 3.824 6.566 -9.375 1 95.69 85 LEU A O 1
ATOM 658 N N . ASN A 1 86 ? 3.064 7.93 -10.977 1 87.75 86 ASN A N 1
ATOM 659 C CA . ASN A 1 86 ? 4.258 7.777 -11.797 1 87.75 86 ASN A CA 1
ATOM 660 C C . ASN A 1 86 ? 5.375 8.711 -11.344 1 87.75 86 ASN A C 1
ATOM 662 O O . ASN A 1 86 ? 5.328 9.914 -11.617 1 87.75 86 ASN A O 1
ATOM 666 N N . VAL A 1 87 ? 6.188 8.289 -10.508 1 75.06 87 VAL A N 1
ATOM 667 C CA . VAL A 1 87 ? 7.465 8.906 -10.156 1 75.06 87 VAL A CA 1
ATOM 668 C C . VAL A 1 87 ? 8.5 7.816 -9.875 1 75.06 87 VAL A C 1
ATOM 670 O O . VAL A 1 87 ? 8.148 6.691 -9.508 1 75.06 87 VAL A O 1
ATOM 673 N N . THR A 1 88 ? 9.648 7.957 -10.383 1 69.06 88 THR A N 1
ATOM 674 C CA . THR A 1 88 ? 10.727 7.051 -10 1 69.06 88 THR A CA 1
ATOM 675 C C . THR A 1 88 ? 11.172 7.305 -8.562 1 69.06 88 THR A C 1
ATOM 677 O O . THR A 1 88 ? 12.18 7.969 -8.328 1 69.06 88 THR A O 1
ATOM 680 N N . SER A 1 89 ? 10.227 6.98 -7.738 1 69.31 89 SER A N 1
ATOM 681 C CA . SER A 1 89 ? 10.523 7.266 -6.34 1 69.31 89 SER A CA 1
ATOM 682 C C . SER A 1 89 ? 11.297 6.121 -5.688 1 69.31 89 SER A C 1
ATOM 684 O O . SER A 1 89 ? 11.047 4.949 -5.992 1 69.31 89 SER A O 1
ATOM 686 N N . SER A 1 90 ? 12.305 6.594 -5.051 1 77.44 90 SER A N 1
ATOM 687 C CA . SER A 1 90 ? 13.016 5.641 -4.207 1 77.44 90 SER A CA 1
ATOM 688 C C . SER A 1 90 ? 12.109 5.082 -3.111 1 77.44 90 SER A C 1
ATOM 690 O O . SER A 1 90 ? 11.305 5.816 -2.531 1 77.44 90 SER A O 1
ATOM 692 N N . LEU A 1 91 ? 12.227 3.764 -2.828 1 78.25 91 LEU A N 1
ATOM 693 C CA . LEU A 1 91 ? 11.531 3.143 -1.706 1 78.25 91 LEU A CA 1
ATOM 694 C C . LEU A 1 91 ? 11.977 3.754 -0.383 1 78.25 91 LEU A C 1
ATOM 696 O O . LEU A 1 91 ? 11.305 3.594 0.639 1 78.25 91 LEU A O 1
ATOM 700 N N . ASP A 1 92 ? 13.008 4.648 -0.499 1 80.69 92 ASP A N 1
ATOM 701 C CA . ASP A 1 92 ? 13.539 5.297 0.695 1 80.69 92 ASP A CA 1
ATOM 702 C C . ASP A 1 92 ? 13.055 6.742 0.796 1 80.69 92 ASP A C 1
ATOM 704 O O . ASP A 1 92 ? 13.391 7.449 1.746 1 80.69 92 ASP A O 1
ATOM 708 N N . ALA A 1 93 ? 12.25 7.059 -0.089 1 85 93 ALA A N 1
ATOM 709 C CA . ALA A 1 93 ? 11.805 8.453 -0.108 1 85 93 ALA A CA 1
ATOM 710 C C . ALA A 1 93 ? 10.945 8.766 1.112 1 85 93 ALA A C 1
ATOM 712 O O . ALA A 1 93 ? 9.969 8.078 1.386 1 85 93 ALA A O 1
ATOM 713 N N . VAL A 1 94 ? 11.328 9.812 1.719 1 88.56 94 VAL A N 1
ATOM 714 C CA . VAL A 1 94 ? 10.656 10.195 2.957 1 88.56 94 VAL A CA 1
ATOM 715 C C . VAL A 1 94 ? 9.562 11.219 2.656 1 88.56 94 VAL A C 1
ATOM 717 O O . VAL A 1 94 ? 9.805 12.203 1.952 1 88.56 94 VAL A O 1
ATOM 720 N N . GLY A 1 95 ? 8.367 10.875 3.104 1 91.88 95 GLY A N 1
ATOM 721 C CA . GLY A 1 95 ? 7.328 11.898 3.129 1 91.88 95 GLY A CA 1
ATOM 722 C C . GLY A 1 95 ? 6.41 11.844 1.925 1 91.88 95 GLY A C 1
ATOM 723 O O . GLY A 1 95 ? 5.352 12.477 1.918 1 91.88 95 GLY A O 1
ATOM 724 N N . PHE A 1 96 ? 6.75 11.125 0.904 1 93.06 96 PHE A N 1
ATOM 725 C CA . PHE A 1 96 ? 5.961 11.141 -0.324 1 93.06 96 PHE A CA 1
ATOM 726 C C . PHE A 1 96 ? 4.527 10.703 -0.056 1 93.06 96 PHE A C 1
ATOM 728 O O . PHE A 1 96 ? 3.584 11.445 -0.333 1 93.06 96 PHE A O 1
ATOM 735 N N . MET A 1 97 ? 4.316 9.516 0.539 1 94.31 97 MET A N 1
ATOM 736 C CA . MET A 1 97 ? 2.986 8.984 0.822 1 94.31 97 MET A CA 1
ATOM 737 C C . MET A 1 97 ? 2.26 9.852 1.845 1 94.31 97 MET A C 1
ATOM 739 O O . MET A 1 97 ? 1.036 9.992 1.788 1 94.31 97 MET A O 1
ATOM 743 N N . ALA A 1 98 ? 3 10.445 2.75 1 95 98 ALA A N 1
ATOM 744 C CA . ALA A 1 98 ? 2.408 11.344 3.738 1 95 98 ALA A CA 1
ATOM 745 C C . ALA A 1 98 ? 1.693 12.508 3.062 1 95 98 ALA A C 1
ATOM 747 O O . ALA A 1 98 ? 0.536 12.805 3.373 1 95 98 ALA A O 1
ATOM 748 N N . VAL A 1 99 ? 2.363 13.141 2.127 1 95.19 99 VAL A N 1
ATOM 749 C CA . VAL A 1 99 ? 1.806 14.305 1.448 1 95.19 99 VAL A CA 1
ATOM 750 C C . VAL A 1 99 ? 0.592 13.891 0.62 1 95.19 99 VAL A C 1
ATOM 752 O O . VAL A 1 99 ? -0.459 14.531 0.681 1 95.19 99 VAL A O 1
ATOM 755 N N . ILE A 1 100 ? 0.727 12.812 -0.117 1 95.69 100 ILE A N 1
ATOM 756 C CA . ILE A 1 100 ? -0.317 12.328 -1.015 1 95.69 100 ILE A CA 1
ATOM 757 C C . ILE A 1 100 ? -1.572 11.992 -0.213 1 95.69 100 ILE A C 1
ATOM 759 O O . ILE A 1 100 ? -2.664 12.477 -0.525 1 95.69 100 ILE A O 1
ATOM 763 N N . ALA A 1 101 ? -1.415 11.18 0.798 1 95.81 101 ALA A N 1
ATOM 764 C CA . ALA A 1 101 ? -2.555 10.742 1.603 1 95.81 101 ALA A CA 1
ATOM 765 C C . ALA A 1 101 ? -3.197 11.922 2.326 1 95.81 101 ALA A C 1
ATOM 767 O O . ALA A 1 101 ? -4.422 12.008 2.424 1 95.81 101 ALA A O 1
ATOM 768 N N . THR A 1 102 ? -2.383 12.805 2.826 1 96.44 102 THR A N 1
ATOM 769 C CA . THR A 1 102 ? -2.893 13.977 3.533 1 96.44 102 THR A CA 1
ATOM 770 C C . THR A 1 102 ? -3.707 14.867 2.594 1 96.44 102 THR A C 1
ATOM 772 O O . THR A 1 102 ? -4.801 15.305 2.945 1 96.44 102 THR A O 1
ATOM 775 N N . ARG A 1 103 ? -3.156 15.078 1.462 1 96.62 103 ARG A N 1
ATOM 776 C CA . ARG A 1 103 ? -3.826 15.938 0.493 1 96.62 103 ARG A CA 1
ATOM 777 C C . ARG A 1 103 ? -5.188 15.367 0.103 1 96.62 103 ARG A C 1
ATOM 779 O O . ARG A 1 103 ? -6.188 16.094 0.099 1 96.62 103 ARG A O 1
ATOM 786 N N . LEU A 1 104 ? -5.285 14.102 -0.199 1 97.06 104 LEU A N 1
ATOM 787 C CA . LEU A 1 104 ? -6.535 13.484 -0.621 1 97.06 104 LEU A CA 1
ATOM 788 C C . LEU A 1 104 ? -7.535 13.438 0.532 1 97.06 104 LEU A C 1
ATOM 790 O O . LEU A 1 104 ? -8.734 13.617 0.329 1 97.06 104 LEU A O 1
ATOM 794 N N . ALA A 1 105 ? -7.059 13.219 1.716 1 95.5 105 ALA A N 1
ATOM 795 C CA . ALA A 1 105 ? -7.934 13.203 2.885 1 95.5 105 ALA A CA 1
ATOM 796 C C . ALA A 1 105 ? -8.492 14.594 3.164 1 95.5 105 ALA A C 1
ATOM 798 O O . ALA A 1 105 ? -9.695 14.758 3.377 1 95.5 105 ALA A O 1
ATOM 799 N N . SER A 1 106 ? -7.676 15.594 3.152 1 95.62 106 SER A N 1
ATOM 800 C CA . SER A 1 106 ? -8.062 16.938 3.566 1 95.62 106 SER A CA 1
ATOM 801 C C . SER A 1 106 ? -8.859 17.641 2.473 1 95.62 106 SER A C 1
ATOM 803 O O . SER A 1 106 ? -9.852 18.312 2.756 1 95.62 106 SER A O 1
ATOM 805 N N . SER A 1 107 ? -8.461 17.469 1.213 1 94.94 107 SER A N 1
ATOM 806 C CA . SER A 1 107 ? -9.062 18.234 0.123 1 94.94 107 SER A CA 1
ATOM 807 C C . SER A 1 107 ? -10.258 17.5 -0.477 1 94.94 107 SER A C 1
ATOM 809 O O . SER A 1 107 ? -11.188 18.125 -0.98 1 94.94 107 SER A O 1
ATOM 811 N N . CYS A 1 108 ? -10.195 16.156 -0.455 1 94.44 108 CYS A N 1
ATOM 812 C CA . CYS A 1 108 ? -11.258 15.406 -1.122 1 94.44 108 CYS A CA 1
ATOM 813 C C . CYS A 1 108 ? -12.086 14.617 -0.115 1 94.44 108 CYS A C 1
ATOM 815 O O . CYS A 1 108 ? -13.102 14.016 -0.474 1 94.44 108 CYS A O 1
ATOM 817 N N . GLY A 1 109 ? -11.68 14.664 1.105 1 93.5 109 GLY A N 1
ATOM 818 C CA . GLY A 1 109 ? -12.391 13.859 2.084 1 93.5 109 GLY A CA 1
ATOM 819 C C . GLY A 1 109 ? -12.406 12.375 1.743 1 93.5 109 GLY A C 1
ATOM 820 O O . GLY A 1 109 ? -13.43 11.711 1.889 1 93.5 109 GLY A O 1
ATOM 821 N N . MET A 1 110 ? -11.328 11.906 1.226 1 90.75 110 MET A N 1
ATOM 822 C CA . MET A 1 110 ? -11.297 10.523 0.747 1 90.75 110 MET A CA 1
ATOM 823 C C . MET A 1 110 ? -10.156 9.75 1.39 1 90.75 110 MET A C 1
ATOM 825 O O . MET A 1 110 ? -9.078 10.305 1.618 1 90.75 110 MET A O 1
ATOM 829 N N . GLY A 1 111 ? -10.516 8.539 1.808 1 88.69 111 GLY A N 1
ATOM 830 C CA . GLY A 1 111 ? -9.453 7.621 2.18 1 88.69 111 GLY A CA 1
ATOM 831 C C . GLY A 1 111 ? -8.773 6.98 0.984 1 88.69 111 GLY A C 1
ATOM 832 O O . GLY A 1 111 ? -9.312 6.996 -0.125 1 88.69 111 GLY A O 1
ATOM 833 N N . VAL A 1 112 ? -7.586 6.555 1.211 1 92.06 112 VAL A N 1
ATOM 834 C CA . VAL A 1 112 ? -6.879 5.887 0.128 1 92.06 112 VAL A CA 1
ATOM 835 C C . VAL A 1 112 ? -6.371 4.527 0.606 1 92.06 112 VAL A C 1
ATOM 837 O O . VAL A 1 112 ? -6.137 4.328 1.802 1 92.06 112 VAL A O 1
ATOM 840 N N . ASN A 1 113 ? -6.312 3.566 -0.258 1 96 113 ASN A N 1
ATOM 841 C CA . ASN A 1 113 ? -5.691 2.264 -0.054 1 96 113 ASN A CA 1
ATOM 842 C C . ASN A 1 113 ? -4.441 2.098 -0.912 1 96 113 ASN A C 1
ATOM 844 O O . ASN A 1 113 ? -4.527 1.673 -2.066 1 96 113 ASN A O 1
ATOM 848 N N . PRO A 1 114 ? -3.307 2.43 -0.339 1 97 114 PRO A N 1
ATOM 849 C CA . PRO A 1 114 ? -2.066 2.465 -1.118 1 97 114 PRO A CA 1
ATOM 850 C C . PRO A 1 114 ? -1.399 1.096 -1.231 1 97 114 PRO A C 1
ATOM 852 O O . PRO A 1 114 ? -1.596 0.237 -0.367 1 97 114 PRO A O 1
ATOM 855 N N . VAL A 1 115 ? -0.682 0.895 -2.289 1 97.12 115 VAL A N 1
ATOM 856 C CA . VAL A 1 115 ? 0.222 -0.231 -2.502 1 97.12 115 VAL A CA 1
ATOM 857 C C . VAL A 1 115 ? 1.524 0.263 -3.127 1 97.12 115 VAL A C 1
ATOM 859 O O . VAL A 1 115 ? 1.523 0.803 -4.238 1 97.12 115 VAL A O 1
ATOM 862 N N . SER A 1 116 ? 2.568 0.121 -2.385 1 95.94 116 SER A N 1
ATOM 863 C CA . SER A 1 116 ? 3.885 0.415 -2.943 1 95.94 116 SER A CA 1
ATOM 864 C C . SER A 1 116 ? 4.406 -0.755 -3.77 1 95.94 116 SER A C 1
ATOM 866 O O . SER A 1 116 ? 4.484 -1.883 -3.277 1 95.94 116 SER A O 1
ATOM 868 N N . GLY A 1 117 ? 4.703 -0.501 -5.012 1 94.94 117 GLY A N 1
ATOM 869 C CA . GLY A 1 117 ? 5.34 -1.487 -5.871 1 94.94 117 GLY A CA 1
ATOM 870 C C . GLY A 1 117 ? 6.832 -1.265 -6.027 1 94.94 117 GLY A C 1
ATOM 871 O O . GLY A 1 117 ? 7.41 -0.397 -5.371 1 94.94 117 GLY A O 1
ATOM 872 N N . PHE A 1 118 ? 7.422 -2.104 -6.883 1 92.75 118 PHE A N 1
ATOM 873 C CA . PHE A 1 118 ? 8.844 -2 -7.195 1 92.75 118 PHE A CA 1
ATOM 874 C C . PHE A 1 118 ? 9.125 -0.74 -8.008 1 92.75 118 PHE A C 1
ATOM 876 O O . PHE A 1 118 ? 10.148 -0.082 -7.801 1 92.75 118 PHE A O 1
ATOM 883 N N . TYR A 1 119 ? 8.203 -0.35 -8.828 1 91.5 119 TYR A N 1
ATOM 884 C CA . TYR A 1 119 ? 8.414 0.77 -9.742 1 91.5 119 TYR A CA 1
ATOM 885 C C . TYR A 1 119 ? 7.652 2.004 -9.273 1 91.5 119 TYR A C 1
ATOM 887 O O . TYR A 1 119 ? 8.195 3.111 -9.266 1 91.5 119 TYR A O 1
ATOM 895 N N . HIS A 1 120 ? 6.418 1.767 -8.93 1 93.5 120 HIS A N 1
ATOM 896 C CA . HIS A 1 120 ? 5.547 2.898 -8.633 1 93.5 120 HIS A CA 1
ATOM 897 C C . HIS A 1 120 ? 4.754 2.662 -7.348 1 93.5 120 HIS A C 1
ATOM 899 O O . HIS A 1 120 ? 4.672 1.531 -6.863 1 93.5 120 HIS A O 1
ATOM 905 N N . ASP A 1 121 ? 4.242 3.729 -6.879 1 95.19 121 ASP A N 1
ATOM 906 C CA . ASP A 1 121 ? 3.152 3.652 -5.91 1 95.19 121 ASP A CA 1
ATOM 907 C C . ASP A 1 121 ? 1.795 3.643 -6.609 1 95.19 121 ASP A C 1
ATOM 909 O O . ASP A 1 121 ? 1.645 4.211 -7.691 1 95.19 121 ASP A O 1
ATOM 913 N N . HIS A 1 122 ? 0.841 2.996 -5.961 1 97.12 122 HIS A N 1
ATOM 914 C CA . HIS A 1 122 ? -0.521 2.91 -6.477 1 97.12 122 HIS A CA 1
ATOM 915 C C . HIS A 1 122 ? -1.542 3.217 -5.387 1 97.12 122 HIS A C 1
ATOM 917 O O . HIS A 1 122 ? -1.298 2.943 -4.207 1 97.12 122 HIS A O 1
ATOM 923 N N . LEU A 1 123 ? -2.643 3.789 -5.844 1 97.56 123 LEU A N 1
ATOM 924 C CA . LEU A 1 123 ? -3.756 4.086 -4.949 1 97.56 123 LEU A CA 1
ATOM 925 C C . LEU A 1 123 ? -5.043 3.447 -5.453 1 97.56 123 LEU A C 1
ATOM 927 O O . LEU A 1 123 ? -5.395 3.586 -6.625 1 97.56 123 LEU A O 1
ATOM 931 N N . PHE A 1 124 ? -5.707 2.734 -4.586 1 98.06 124 PHE A N 1
ATOM 932 C CA . PHE A 1 124 ? -7.09 2.354 -4.84 1 98.06 124 PHE A CA 1
ATOM 933 C C . PHE A 1 124 ? -8.047 3.322 -4.156 1 98.06 124 PHE A C 1
ATOM 935 O O . PHE A 1 124 ? -8.039 3.457 -2.93 1 98.06 124 PHE A O 1
ATOM 942 N N . VAL A 1 125 ? -8.836 4.023 -4.922 1 97.06 125 VAL A N 1
ATOM 943 C CA . VAL A 1 125 ? -9.773 5.027 -4.422 1 97.06 125 VAL A CA 1
ATOM 944 C C . VAL A 1 125 ? -11.203 4.598 -4.73 1 97.06 125 VAL A C 1
ATOM 946 O O . VAL A 1 125 ? -11.438 3.832 -5.668 1 97.06 125 VAL A O 1
ATOM 949 N N . PRO A 1 126 ? -12.148 5.07 -3.93 1 95.44 126 PRO A N 1
ATOM 950 C CA . PRO A 1 126 ? -13.531 4.652 -4.168 1 95.44 126 PRO A CA 1
ATOM 951 C C . PRO A 1 126 ? -14.023 5 -5.57 1 95.44 126 PRO A C 1
ATOM 953 O O . PRO A 1 126 ? -13.688 6.062 -6.102 1 95.44 126 PRO A O 1
ATOM 956 N N . VAL A 1 127 ? -14.844 4.055 -6.129 1 96.38 127 VAL A N 1
ATOM 957 C CA . VAL A 1 127 ? -15.477 4.324 -7.414 1 96.38 127 VAL A CA 1
ATOM 958 C C . VAL A 1 127 ? -16.266 5.633 -7.344 1 96.38 127 VAL A C 1
ATOM 960 O O . VAL A 1 127 ? -16.938 5.898 -6.352 1 96.38 127 VAL A O 1
ATOM 963 N N . GLY A 1 128 ? -16.109 6.434 -8.344 1 96.38 128 GLY A N 1
ATOM 964 C CA . GLY A 1 128 ? -16.828 7.691 -8.406 1 96.38 128 GLY A CA 1
ATOM 965 C C . GLY A 1 128 ? -16.016 8.875 -7.898 1 96.38 128 GLY A C 1
ATOM 966 O O . GLY A 1 128 ? -16.422 10.023 -8.086 1 96.38 128 GLY A O 1
ATOM 967 N N . ARG A 1 129 ? -14.875 8.555 -7.297 1 96.06 129 ARG A N 1
ATOM 968 C CA . ARG A 1 129 ? -14.062 9.625 -6.738 1 96.06 129 ARG A CA 1
ATOM 969 C C . ARG A 1 129 ? -12.719 9.727 -7.449 1 96.06 129 ARG A C 1
ATOM 971 O O . ARG A 1 129 ? -11.883 10.562 -7.105 1 96.06 129 ARG A O 1
ATOM 978 N N . GLU A 1 130 ? -12.531 8.898 -8.414 1 97.44 130 GLU A N 1
ATOM 979 C CA . GLU A 1 130 ? -11.234 8.82 -9.078 1 97.44 130 GLU A CA 1
ATOM 980 C C . GLU A 1 130 ? -10.906 10.117 -9.805 1 97.44 130 GLU A C 1
ATOM 982 O O . GLU A 1 130 ? -9.742 10.531 -9.859 1 97.44 130 GLU A O 1
ATOM 987 N N . ALA A 1 131 ? -11.883 10.766 -10.398 1 97.19 131 ALA A N 1
ATOM 988 C CA . ALA A 1 131 ? -11.641 12.031 -11.086 1 97.19 131 ALA A CA 1
ATOM 989 C C . ALA A 1 131 ? -11.195 13.109 -10.109 1 97.19 131 ALA A C 1
ATOM 991 O O . ALA A 1 1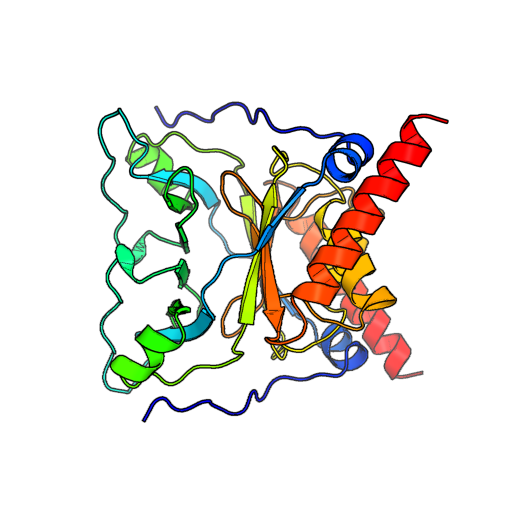31 ? -10.281 13.891 -10.406 1 97.19 131 ALA A O 1
ATOM 992 N N . ASP A 1 132 ? -11.852 13.148 -9 1 97.62 132 ASP A N 1
ATOM 993 C CA . ASP A 1 132 ? -11.461 14.086 -7.957 1 97.62 132 ASP A CA 1
ATOM 994 C C . ASP A 1 132 ? -10.023 13.852 -7.508 1 97.62 132 ASP A C 1
ATOM 996 O O . ASP A 1 132 ? -9.258 14.797 -7.328 1 97.62 132 ASP A O 1
ATOM 1000 N N . ALA A 1 133 ? -9.727 12.602 -7.285 1 97.75 133 ALA A N 1
ATOM 1001 C CA . ALA A 1 133 ? -8.383 12.242 -6.832 1 97.75 133 ALA A CA 1
ATOM 1002 C C . ALA A 1 133 ? -7.328 12.68 -7.848 1 97.75 133 ALA A C 1
ATOM 1004 O O . ALA A 1 133 ? -6.336 13.312 -7.484 1 97.75 133 ALA A O 1
ATOM 1005 N N . VAL A 1 134 ? -7.559 12.344 -9.086 1 97.94 134 VAL A N 1
ATOM 1006 C CA . VAL A 1 134 ? -6.609 12.664 -10.148 1 97.94 134 VAL A CA 1
ATOM 1007 C C . VAL A 1 134 ? -6.434 14.18 -10.242 1 97.94 134 VAL A C 1
ATOM 1009 O O . VAL A 1 134 ? -5.309 14.68 -10.32 1 97.94 134 VAL A O 1
ATOM 1012 N N . ALA A 1 135 ? -7.512 14.875 -10.219 1 98 135 ALA A N 1
ATOM 1013 C CA . ALA A 1 135 ? -7.465 16.328 -10.305 1 98 135 ALA A CA 1
ATOM 1014 C C . ALA A 1 135 ? -6.668 16.922 -9.141 1 98 135 ALA A C 1
ATOM 1016 O O . ALA A 1 135 ? -5.859 17.828 -9.336 1 98 135 ALA A O 1
ATOM 1017 N N . GLU A 1 136 ? -6.91 16.406 -7.973 1 97.94 136 GLU A N 1
ATOM 1018 C CA . GLU A 1 136 ? -6.223 16.922 -6.793 1 97.94 136 GLU A CA 1
ATOM 1019 C C . GLU A 1 136 ? -4.727 16.625 -6.859 1 97.94 136 GLU A C 1
ATOM 1021 O O . GLU A 1 136 ? -3.91 17.469 -6.461 1 97.94 136 GLU A O 1
ATOM 1026 N N . LEU A 1 137 ? -4.355 15.469 -7.312 1 97.25 137 LEU A N 1
ATOM 1027 C CA . LEU A 1 137 ? -2.949 15.102 -7.426 1 97.25 137 LEU A CA 1
ATOM 1028 C C . LEU A 1 137 ? -2.25 15.945 -8.484 1 97.25 137 LEU A C 1
ATOM 1030 O O . LEU A 1 137 ? -1.082 16.297 -8.328 1 97.25 137 LEU A O 1
ATOM 1034 N N . GLN A 1 138 ? -2.967 16.25 -9.547 1 97.06 138 GLN A N 1
ATOM 1035 C CA . GLN A 1 138 ? -2.424 17.141 -10.562 1 97.06 138 GLN A CA 1
ATOM 1036 C C . GLN A 1 138 ? -2.205 18.531 -10.008 1 97.06 138 GLN A C 1
ATOM 1038 O O . GLN A 1 138 ? -1.194 19.188 -10.305 1 97.06 138 GLN A O 1
ATOM 1043 N N . ARG A 1 139 ? -3.139 18.953 -9.273 1 97.56 139 ARG A N 1
ATOM 1044 C CA . ARG A 1 139 ? -3.01 20.266 -8.625 1 97.56 139 ARG A CA 1
ATOM 1045 C C . ARG A 1 139 ? -1.802 20.297 -7.695 1 97.56 139 ARG A C 1
ATOM 1047 O O . ARG A 1 139 ? -1.051 21.266 -7.676 1 97.56 139 ARG A O 1
ATOM 1054 N N . LEU A 1 140 ? -1.681 19.266 -6.93 1 96.75 140 LEU A N 1
ATOM 1055 C CA . LEU A 1 140 ? -0.539 19.141 -6.027 1 96.75 140 LEU A CA 1
ATOM 1056 C C . LEU A 1 140 ? 0.773 19.266 -6.797 1 96.75 140 LEU A C 1
ATOM 1058 O O . LEU A 1 140 ? 1.679 20 -6.375 1 96.75 140 LEU A O 1
ATOM 1062 N N . ALA A 1 141 ? 0.906 18.516 -7.863 1 95.69 141 ALA A N 1
ATOM 1063 C CA . ALA A 1 141 ? 2.117 18.547 -8.68 1 95.69 141 ALA A CA 1
ATOM 1064 C C . ALA A 1 141 ? 2.383 19.938 -9.219 1 95.69 141 ALA A C 1
ATOM 1066 O O . ALA A 1 141 ? 3.521 20.406 -9.211 1 95.69 141 ALA A O 1
ATOM 1067 N N . GLU A 1 142 ? 1.367 20.594 -9.688 1 96.56 142 GLU A N 1
ATOM 1068 C CA . GLU A 1 142 ? 1.491 21.953 -10.219 1 96.56 142 GLU A CA 1
ATOM 1069 C C . GLU A 1 142 ? 1.941 22.938 -9.1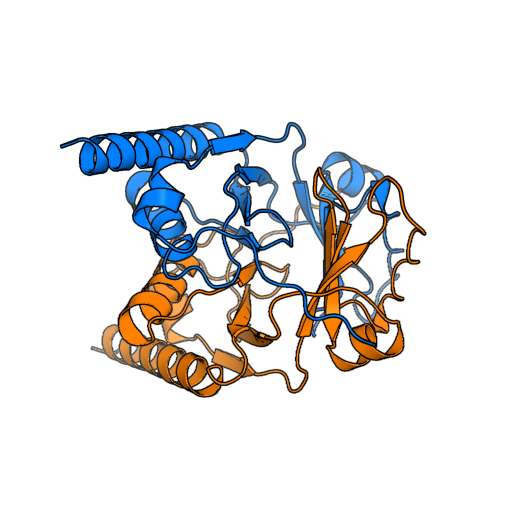41 1 96.56 142 GLU A C 1
ATOM 1071 O O . GLU A 1 142 ? 2.779 23.797 -9.398 1 96.56 142 GLU A O 1
ATOM 1076 N N . GLU A 1 143 ? 1.333 22.797 -8.008 1 96.44 143 GLU A N 1
ATOM 1077 C CA . GLU A 1 143 ? 1.713 23.656 -6.891 1 96.44 143 GLU A CA 1
ATOM 1078 C C . GLU A 1 143 ? 3.193 23.5 -6.555 1 96.44 143 GLU A C 1
ATOM 1080 O O . GLU A 1 143 ? 3.887 24.5 -6.316 1 96.44 143 GLU A O 1
ATOM 1085 N N . LYS A 1 144 ? 3.602 22.266 -6.566 1 94.75 144 LYS A N 1
ATOM 1086 C CA . LYS A 1 144 ? 4.996 22 -6.23 1 94.75 144 LYS A CA 1
ATOM 1087 C C . LYS A 1 144 ? 5.934 22.516 -7.32 1 94.75 144 LYS A C 1
ATOM 1089 O O . LYS A 1 144 ? 7.027 23.016 -7.031 1 94.75 144 LYS A O 1
ATOM 1094 N N . ARG A 1 145 ? 5.543 22.422 -8.562 1 94.12 145 ARG A N 1
ATOM 1095 C CA . ARG A 1 145 ? 6.328 22.953 -9.672 1 94.12 145 ARG A CA 1
ATOM 1096 C C . ARG A 1 145 ? 6.473 24.469 -9.555 1 94.12 145 ARG A C 1
ATOM 1098 O O . ARG A 1 145 ? 7.547 25.016 -9.805 1 94.12 145 ARG A O 1
ATOM 1105 N N . ARG A 1 146 ? 5.441 25.094 -9.172 1 94.5 146 ARG A N 1
ATOM 1106 C CA . ARG A 1 146 ? 5.453 26.547 -9.016 1 94.5 146 ARG A CA 1
ATOM 1107 C C . ARG A 1 146 ? 6.367 26.953 -7.867 1 94.5 146 ARG A C 1
ATOM 1109 O O . ARG A 1 146 ? 7.078 27.953 -7.969 1 94.5 146 ARG A O 1
ATOM 1116 N N . GLU A 1 147 ? 6.328 26.172 -6.828 1 91.69 147 GLU A N 1
ATOM 1117 C CA . GLU A 1 147 ? 7.172 26.469 -5.668 1 91.69 147 GLU A CA 1
ATOM 1118 C C . GLU A 1 147 ? 8.648 26.312 -6.012 1 91.69 147 GLU A C 1
ATOM 1120 O O . GLU A 1 147 ? 9.492 27.078 -5.523 1 91.69 147 GLU A O 1
ATOM 1125 N N . LEU A 1 148 ? 8.953 25.312 -6.836 1 88.31 148 LEU A N 1
ATOM 1126 C CA . LEU A 1 148 ? 10.336 25.047 -7.207 1 88.31 148 LEU A CA 1
ATOM 1127 C C . LEU A 1 148 ? 10.836 26.094 -8.211 1 88.31 148 LEU A C 1
ATOM 1129 O O . LEU A 1 148 ? 12.031 26.391 -8.258 1 88.31 148 LEU A O 1
ATOM 1133 N N . ALA A 1 149 ? 10.016 26.609 -8.992 1 88.94 149 ALA A N 1
ATOM 1134 C CA . ALA A 1 149 ? 10.375 27.594 -10 1 88.94 149 ALA A CA 1
ATOM 1135 C C . ALA A 1 149 ? 10.516 28.984 -9.375 1 88.94 149 ALA A C 1
ATOM 1137 O O . ALA A 1 149 ? 11.172 29.859 -9.945 1 88.94 149 ALA A O 1
ATOM 1138 N N . ALA A 1 150 ? 9.914 29.328 -8.297 1 78.56 150 ALA A N 1
ATOM 1139 C CA . ALA A 1 150 ? 9.992 30.656 -7.672 1 78.56 150 ALA A CA 1
ATOM 1140 C C . ALA A 1 150 ? 11.266 30.781 -6.844 1 78.56 150 ALA A C 1
ATOM 1142 O O . ALA A 1 150 ? 11.781 29.797 -6.312 1 78.56 150 ALA A O 1
ATOM 1143 N N . MET B 1 1 ? -23.797 -15.062 -7.285 1 46.06 1 MET B N 1
ATOM 1144 C CA . MET B 1 1 ? -23.969 -13.609 -7.391 1 46.06 1 MET B CA 1
ATOM 1145 C C . MET B 1 1 ? -22.859 -12.883 -6.648 1 46.06 1 MET B C 1
ATOM 1147 O O . MET B 1 1 ? -22.516 -13.242 -5.516 1 46.06 1 MET B O 1
ATOM 1151 N N . ALA B 1 2 ? -22.031 -12.25 -7.375 1 57.38 2 ALA B N 1
ATOM 1152 C CA . ALA B 1 2 ? -20.938 -11.539 -6.707 1 57.38 2 ALA B CA 1
ATOM 1153 C C . ALA B 1 2 ? -21.453 -10.727 -5.527 1 57.38 2 ALA B C 1
ATOM 1155 O O . ALA B 1 2 ? -22.469 -10.039 -5.633 1 57.38 2 ALA B O 1
ATOM 1156 N N . ILE B 1 3 ? -21.062 -11.125 -4.367 1 76.94 3 ILE B N 1
ATOM 1157 C CA . ILE B 1 3 ? -21.656 -10.602 -3.141 1 76.94 3 ILE B CA 1
ATOM 1158 C C . ILE B 1 3 ? -20.797 -9.453 -2.607 1 76.94 3 ILE B C 1
ATOM 1160 O O . ILE B 1 3 ? -19.609 -9.633 -2.309 1 76.94 3 ILE B O 1
ATOM 1164 N N . LEU B 1 4 ? -21.188 -8.234 -2.998 1 77.75 4 LEU B N 1
ATOM 1165 C CA . LEU B 1 4 ? -20.672 -7.105 -2.229 1 77.75 4 LEU B CA 1
ATOM 1166 C C . LEU B 1 4 ? -21 -7.266 -0.749 1 77.75 4 LEU B C 1
ATOM 1168 O O . LEU B 1 4 ? -22.172 -7.387 -0.38 1 77.75 4 LEU B O 1
ATOM 1172 N N . ILE B 1 5 ? -19.922 -7.363 -0.058 1 78.94 5 ILE B N 1
ATOM 1173 C CA . ILE B 1 5 ? -20.156 -7.562 1.368 1 78.94 5 ILE B CA 1
ATOM 1174 C C . ILE B 1 5 ? -20.078 -6.219 2.094 1 78.94 5 ILE B C 1
ATOM 1176 O O . ILE B 1 5 ? -19.453 -5.281 1.604 1 78.94 5 ILE B O 1
ATOM 1180 N N . LYS B 1 6 ? -20.875 -6.148 3.18 1 72.5 6 LYS B N 1
ATOM 1181 C CA . LYS B 1 6 ? -20.812 -4.949 4.004 1 72.5 6 LYS B CA 1
ATOM 1182 C C . LYS B 1 6 ? -19.453 -4.836 4.707 1 72.5 6 LYS B C 1
ATOM 1184 O O . LYS B 1 6 ? -18.969 -5.809 5.281 1 72.5 6 LYS B O 1
ATOM 1189 N N . ASP B 1 7 ? -18.844 -3.705 4.52 1 74.12 7 ASP B N 1
ATOM 1190 C CA . ASP B 1 7 ? -17.562 -3.443 5.176 1 74.12 7 ASP B CA 1
ATOM 1191 C C . ASP B 1 7 ? -17.75 -3.242 6.676 1 74.12 7 ASP B C 1
ATOM 1193 O O . ASP B 1 7 ? -18.328 -2.248 7.109 1 74.12 7 ASP B O 1
ATOM 1197 N N . PRO B 1 8 ? -17.391 -4.105 7.5 1 68.44 8 PRO B N 1
ATOM 1198 C CA . PRO B 1 8 ? -17.594 -4.004 8.945 1 68.44 8 PRO B CA 1
ATOM 1199 C C . PRO B 1 8 ? -16.594 -3.07 9.625 1 68.44 8 PRO B C 1
ATOM 1201 O O . PRO B 1 8 ? -16.672 -2.852 10.836 1 68.44 8 PRO B O 1
ATOM 1204 N N . GLY B 1 9 ? -15.844 -2.432 8.836 1 75.88 9 GLY B N 1
ATOM 1205 C CA . GLY B 1 9 ? -14.711 -1.729 9.43 1 75.88 9 GLY B CA 1
ATOM 1206 C C . GLY B 1 9 ? -15.102 -0.418 10.086 1 75.88 9 GLY B C 1
ATOM 1207 O O . GLY B 1 9 ? -16.078 0.217 9.688 1 75.88 9 GLY B O 1
ATOM 1208 N N . GLU B 1 10 ? -14.367 -0.05 11.148 1 79.31 10 GLU B N 1
ATOM 1209 C CA . GLU B 1 10 ? -14.477 1.237 11.828 1 79.31 10 GLU B CA 1
ATOM 1210 C C . GLU B 1 10 ? -14.141 2.389 10.891 1 79.31 10 GLU B C 1
ATOM 1212 O O . GLU B 1 10 ? -13.203 2.295 10.094 1 79.31 10 GLU B O 1
ATOM 1217 N N . LYS B 1 11 ? -15.008 3.494 11.086 1 80.69 11 LYS B N 1
ATOM 1218 C CA . LYS B 1 11 ? -14.789 4.629 10.195 1 80.69 11 LYS B CA 1
ATOM 1219 C C . LYS B 1 11 ? -14.281 5.844 10.969 1 80.69 11 LYS B C 1
ATOM 1221 O O . LYS B 1 11 ? -13.711 6.766 10.383 1 80.69 11 LYS B O 1
ATOM 1226 N N . SER B 1 12 ? -14.445 5.801 12.18 1 85.88 12 SER B N 1
ATOM 1227 C CA . SER B 1 12 ? -13.984 6.93 12.984 1 85.88 12 SER B CA 1
ATOM 1228 C C . SER B 1 12 ? -12.469 6.949 13.094 1 85.88 12 SER B C 1
ATOM 1230 O O . SER B 1 12 ? -11.867 6.055 13.695 1 85.88 12 SER B O 1
ATOM 1232 N N . LEU B 1 13 ? -11.891 7.984 12.57 1 89.81 13 LEU B N 1
ATOM 1233 C CA . LEU B 1 13 ? -10.438 8.125 12.57 1 89.81 13 LEU B CA 1
ATOM 1234 C C . LEU B 1 13 ? -9.883 8.078 13.992 1 89.81 13 LEU B C 1
ATOM 1236 O O . LEU B 1 13 ? -8.898 7.387 14.25 1 89.81 13 LEU B O 1
ATOM 1240 N N . ASP B 1 14 ? -10.562 8.805 14.836 1 90.81 14 ASP B N 1
ATOM 1241 C CA . ASP B 1 14 ? -10.086 8.859 16.219 1 90.81 14 ASP B CA 1
ATOM 1242 C C . ASP B 1 14 ? -10.109 7.477 16.859 1 90.81 14 ASP B C 1
ATOM 1244 O O . ASP B 1 14 ? -9.164 7.09 17.547 1 90.81 14 ASP B O 1
ATOM 1248 N N . THR B 1 15 ? -11.164 6.766 16.609 1 89.88 15 THR B N 1
ATOM 1249 C CA . THR B 1 15 ? -11.281 5.426 17.172 1 89.88 15 THR B CA 1
ATOM 1250 C C . THR B 1 15 ? -10.234 4.492 16.578 1 89.88 15 THR B C 1
ATOM 1252 O O . THR B 1 15 ? -9.625 3.695 17.281 1 89.88 15 THR B O 1
ATOM 1255 N N . LEU B 1 16 ? -10.055 4.633 15.242 1 91.62 16 LEU B N 1
ATOM 1256 C CA . LEU B 1 16 ? -9.062 3.811 14.562 1 91.62 16 LEU B CA 1
ATOM 1257 C C . LEU B 1 16 ? -7.676 4.035 15.148 1 91.62 16 LEU B C 1
ATOM 1259 O O . LEU B 1 16 ? -6.953 3.076 15.43 1 91.62 16 LEU B O 1
ATOM 1263 N N . LEU B 1 17 ? -7.34 5.238 15.398 1 94.19 17 LEU B N 1
ATOM 1264 C CA . LEU B 1 17 ? -6.004 5.578 15.875 1 94.19 17 LEU B CA 1
ATOM 1265 C C . LEU B 1 17 ? -5.832 5.199 17.344 1 94.19 17 LEU B C 1
ATOM 1267 O O . LEU B 1 17 ? -4.77 4.719 17.75 1 94.19 17 LEU B O 1
ATOM 1271 N N . ALA B 1 18 ? -6.863 5.363 18.062 1 93.06 18 ALA B N 1
ATOM 1272 C CA . ALA B 1 18 ? -6.793 5.082 19.5 1 93.06 18 ALA B CA 1
ATOM 1273 C C . ALA B 1 18 ? -6.664 3.584 19.766 1 93.06 18 ALA B C 1
ATOM 1275 O O . ALA B 1 18 ? -6.094 3.172 20.766 1 93.06 18 ALA B O 1
ATOM 1276 N N . THR B 1 19 ? -7.148 2.82 18.875 1 90.94 19 THR B N 1
ATOM 1277 C CA . THR B 1 19 ? -7.152 1.379 19.094 1 90.94 19 THR B CA 1
ATOM 1278 C C . THR B 1 19 ? 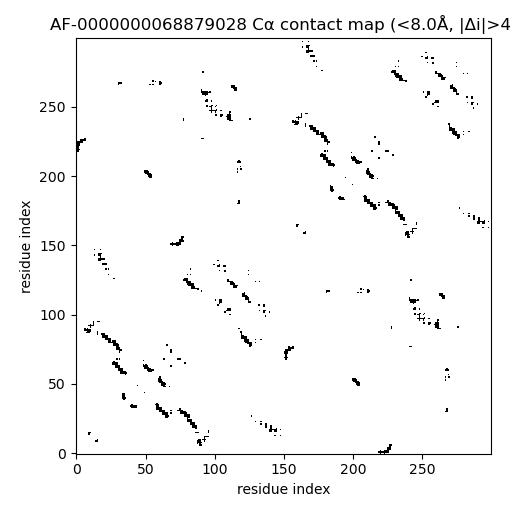-6.062 0.703 18.266 1 90.94 19 THR B C 1
ATOM 1280 O O . THR B 1 19 ? -6.004 -0.526 18.188 1 90.94 19 THR B O 1
ATOM 1283 N N . LEU B 1 20 ? -5.234 1.466 17.656 1 93.31 20 LEU B N 1
ATOM 1284 C CA . LEU B 1 20 ? -4.188 0.961 16.781 1 93.31 20 LEU B CA 1
ATOM 1285 C C . LEU B 1 20 ? -3.195 0.097 17.547 1 93.31 20 LEU B C 1
ATOM 1287 O O . LEU B 1 20 ? -2.674 0.515 18.578 1 93.31 20 LEU B O 1
ATOM 1291 N N . THR B 1 21 ? -3 -1.133 17.078 1 93.94 21 THR B N 1
ATOM 1292 C CA . THR B 1 21 ? -1.915 -1.999 17.531 1 93.94 21 THR B CA 1
ATOM 1293 C C . THR B 1 21 ? -1.06 -2.451 16.344 1 93.94 21 THR B C 1
ATOM 1295 O O . THR B 1 21 ? -1.507 -2.414 15.203 1 93.94 21 THR B O 1
ATOM 1298 N N . THR B 1 22 ? 0.162 -2.785 16.719 1 96.12 22 THR B N 1
ATOM 1299 C CA . THR B 1 22 ? 1.085 -3.135 15.641 1 96.12 22 THR B CA 1
ATOM 1300 C C . THR B 1 22 ? 1.699 -4.512 15.883 1 96.12 22 THR B C 1
ATOM 1302 O O . THR B 1 22 ? 1.888 -4.918 17.031 1 96.12 22 THR B O 1
ATOM 1305 N N . VAL B 1 23 ? 1.914 -5.234 14.836 1 96.62 23 VAL B N 1
ATOM 1306 C CA . VAL B 1 23 ? 2.662 -6.488 14.859 1 96.62 23 VAL B CA 1
ATOM 1307 C C . VAL B 1 23 ? 3.885 -6.375 13.953 1 96.62 23 VAL B C 1
ATOM 1309 O O . VAL B 1 23 ? 3.754 -6.129 12.75 1 96.62 23 VAL B O 1
ATOM 1312 N N . LEU B 1 24 ? 5.02 -6.52 14.602 1 97.88 24 LEU B N 1
ATOM 1313 C CA . LEU B 1 24 ? 6.262 -6.574 13.836 1 97.88 24 LEU B CA 1
ATOM 1314 C C . LEU B 1 24 ? 6.586 -8.008 13.43 1 97.88 24 LEU B C 1
ATOM 1316 O O . LEU B 1 24 ? 6.68 -8.898 14.281 1 97.88 24 LEU B O 1
ATOM 1320 N N . HIS B 1 25 ? 6.762 -8.219 12.148 1 97.75 25 HIS B N 1
ATOM 1321 C CA . HIS B 1 25 ? 7.055 -9.555 11.656 1 97.75 25 HIS B CA 1
ATOM 1322 C C . HIS B 1 25 ? 8.547 -9.852 11.719 1 97.75 25 HIS B C 1
ATOM 1324 O O . HIS B 1 25 ? 9.375 -8.945 11.602 1 97.75 25 HIS B O 1
ATOM 1330 N N . PRO B 1 26 ? 8.898 -11.078 11.852 1 97.25 26 PRO B N 1
ATOM 1331 C CA . PRO B 1 26 ? 10.281 -11.43 12.172 1 97.25 26 PRO B CA 1
ATOM 1332 C C . PRO B 1 26 ? 11.195 -11.422 10.953 1 97.25 26 PRO B C 1
ATOM 1334 O O . PRO B 1 26 ? 12.414 -11.281 11.086 1 97.25 26 PRO B O 1
ATOM 1337 N N . ASP B 1 27 ? 10.672 -11.578 9.758 1 98.06 27 ASP B N 1
ATOM 1338 C CA . ASP B 1 27 ? 11.516 -11.758 8.578 1 98.06 27 ASP B CA 1
ATOM 1339 C C . ASP B 1 27 ? 11.906 -10.414 7.969 1 98.06 27 ASP B C 1
ATOM 1341 O O . ASP B 1 27 ? 11.227 -9.406 8.18 1 98.06 27 ASP B O 1
ATOM 1345 N N . THR B 1 28 ? 13.055 -10.383 7.348 1 98.5 28 THR B N 1
ATOM 1346 C CA . THR B 1 28 ? 13.414 -9.289 6.449 1 98.5 28 THR B CA 1
ATOM 1347 C C . THR B 1 28 ? 12.859 -9.539 5.047 1 98.5 28 THR B C 1
ATOM 1349 O O . THR B 1 28 ? 13.031 -10.617 4.488 1 98.5 28 THR B O 1
ATOM 1352 N N . PHE B 1 29 ? 12.172 -8.555 4.535 1 98.5 29 PHE B N 1
ATOM 1353 C CA . PHE B 1 29 ? 11.555 -8.664 3.213 1 98.5 29 PHE B CA 1
ATOM 1354 C C . PHE B 1 29 ? 12.281 -7.777 2.207 1 98.5 29 PHE B C 1
ATOM 1356 O O . PHE B 1 29 ? 12.938 -6.809 2.586 1 98.5 29 PHE B O 1
ATOM 1363 N N . VAL B 1 30 ? 12.211 -8.156 0.93 1 97.56 30 VAL B N 1
ATOM 1364 C CA . VAL B 1 30 ? 12.812 -7.363 -0.139 1 97.56 30 VAL B CA 1
ATOM 1365 C C . VAL B 1 30 ? 11.844 -7.266 -1.316 1 97.56 30 VAL B C 1
ATOM 1367 O O . VAL B 1 30 ? 10.961 -8.109 -1.471 1 97.56 30 VAL B O 1
ATOM 1370 N N . PHE B 1 31 ? 11.992 -6.16 -2.072 1 96.5 31 PHE B N 1
ATOM 1371 C CA . PHE B 1 31 ? 11.227 -5.957 -3.297 1 96.5 31 PHE B CA 1
ATOM 1372 C C . PHE B 1 31 ? 12.008 -6.441 -4.512 1 96.5 31 PHE B C 1
ATOM 1374 O O . PHE B 1 31 ? 13.188 -6.109 -4.672 1 96.5 31 PHE B O 1
ATOM 1381 N N . ALA B 1 32 ? 11.414 -7.238 -5.309 1 94.5 32 ALA B N 1
ATOM 1382 C CA . ALA B 1 32 ? 12.008 -7.75 -6.539 1 94.5 32 ALA B CA 1
ATOM 1383 C C . ALA B 1 32 ? 10.984 -7.793 -7.668 1 94.5 32 ALA B C 1
ATOM 1385 O O . ALA B 1 32 ? 9.82 -7.461 -7.469 1 94.5 32 ALA B O 1
ATOM 1386 N N . THR B 1 33 ? 11.375 -8.031 -8.867 1 93.31 33 THR B N 1
ATOM 1387 C CA . THR B 1 33 ? 10.492 -8.18 -10.016 1 93.31 33 THR B CA 1
ATOM 1388 C C . THR B 1 33 ? 10.711 -9.523 -10.703 1 93.31 33 THR B C 1
ATOM 1390 O O . THR B 1 33 ? 11.812 -10.07 -10.664 1 93.31 33 THR B O 1
ATOM 1393 N N . VAL B 1 34 ? 9.523 -9.992 -11.102 1 88.69 34 VAL B N 1
ATOM 1394 C CA . VAL B 1 34 ? 9.609 -11.211 -11.898 1 88.69 34 VAL B CA 1
ATOM 1395 C C . VAL B 1 34 ? 9.023 -10.969 -13.289 1 88.69 34 VAL B C 1
ATOM 1397 O O . VAL B 1 34 ? 8.25 -10.031 -13.484 1 88.69 34 VAL B O 1
ATOM 1400 N N . ASP B 1 35 ? 9.445 -11.664 -14.273 1 73.69 35 ASP B N 1
ATOM 1401 C CA . ASP B 1 35 ? 8.961 -11.695 -15.648 1 73.69 35 ASP B CA 1
ATOM 1402 C C . ASP B 1 35 ? 9.359 -10.43 -16.406 1 73.69 35 ASP B C 1
ATOM 1404 O O . ASP B 1 35 ? 8.555 -9.859 -17.141 1 73.69 35 ASP B O 1
ATOM 1408 N N . GLN B 1 36 ? 10.398 -9.727 -16.016 1 59.53 36 GLN B N 1
ATOM 1409 C CA . GLN B 1 36 ? 10.812 -8.609 -16.859 1 59.53 36 GLN B CA 1
ATOM 1410 C C . GLN B 1 36 ? 11.078 -9.07 -18.281 1 59.53 36 GLN B C 1
ATOM 1412 O O . GLN B 1 36 ? 11.414 -10.234 -18.516 1 59.53 36 GLN B O 1
ATOM 1417 N N . ALA B 1 37 ? 10.445 -8.219 -19.266 1 49.06 37 ALA B N 1
ATOM 1418 C CA . ALA B 1 37 ? 10.695 -8.398 -20.703 1 49.06 37 ALA B CA 1
ATOM 1419 C C . ALA B 1 37 ? 12.188 -8.43 -21 1 49.06 37 ALA B C 1
ATOM 1421 O O . ALA B 1 37 ? 12.953 -7.598 -20.5 1 49.06 37 ALA B O 1
ATOM 1422 N N . GLY B 1 38 ? 12.727 -9.555 -21.344 1 48.88 38 GLY B N 1
ATOM 1423 C CA . GLY B 1 38 ? 14.008 -9.672 -22.047 1 48.88 38 GLY B CA 1
ATOM 1424 C C . GLY B 1 38 ? 14.898 -10.758 -21.469 1 48.88 38 GLY B C 1
ATOM 1425 O O . GLY B 1 38 ? 15.789 -11.258 -22.156 1 48.88 38 GLY B O 1
ATOM 1426 N N . GLY B 1 39 ? 14.961 -10.781 -20.094 1 50.34 39 GLY B N 1
ATOM 1427 C CA . GLY B 1 39 ? 15.875 -11.82 -19.641 1 50.34 39 GLY B CA 1
ATOM 1428 C C . GLY B 1 39 ? 15.164 -13.055 -19.109 1 50.34 39 GLY B C 1
ATOM 1429 O O . GLY B 1 39 ? 13.969 -13.234 -19.344 1 50.34 39 GLY B O 1
ATOM 1430 N N . ALA B 1 40 ? 16.031 -14 -18.703 1 52.94 40 ALA B N 1
ATOM 1431 C CA . ALA B 1 40 ? 15.516 -15.234 -18.125 1 52.94 40 ALA B CA 1
ATOM 1432 C C . ALA B 1 40 ? 14.406 -14.938 -17.109 1 52.94 40 ALA B C 1
ATOM 1434 O O . ALA B 1 40 ? 14.609 -14.172 -16.172 1 52.94 40 ALA B O 1
ATOM 1435 N N . ARG B 1 41 ? 13.219 -15.195 -17.484 1 64.69 41 ARG B N 1
ATOM 1436 C CA . ARG B 1 41 ? 12.039 -15.031 -16.641 1 64.69 41 ARG B CA 1
ATOM 1437 C C . ARG B 1 41 ? 12.141 -15.906 -15.391 1 64.69 41 ARG B C 1
ATOM 1439 O O . ARG B 1 41 ? 12.312 -17.125 -15.484 1 64.69 41 ARG B O 1
ATOM 1446 N N . LEU B 1 42 ? 12.438 -15.258 -14.297 1 76.25 42 LEU B N 1
ATOM 1447 C CA . LEU B 1 42 ? 12.375 -16.031 -13.062 1 76.25 42 LEU B CA 1
ATOM 1448 C C . LEU B 1 42 ? 10.953 -16.484 -12.773 1 76.25 42 LEU B C 1
ATOM 1450 O O . LEU B 1 42 ? 9.992 -15.742 -13.008 1 76.25 42 LEU B O 1
ATOM 1454 N N . PRO B 1 43 ? 10.914 -17.781 -12.461 1 83.25 43 PRO B N 1
ATOM 1455 C CA . PRO B 1 43 ? 9.586 -18.266 -12.094 1 83.25 43 PRO B CA 1
ATOM 1456 C C . PRO B 1 43 ? 8.992 -17.516 -10.898 1 83.25 43 PRO B C 1
ATOM 1458 O O . PRO B 1 43 ? 9.734 -17.047 -10.031 1 83.25 43 PRO B O 1
ATOM 1461 N N . LEU B 1 44 ? 7.688 -17.422 -10.961 1 90 44 LEU B N 1
ATOM 1462 C CA . LEU B 1 44 ? 6.992 -16.844 -9.812 1 90 44 LEU B CA 1
ATOM 1463 C C . LEU B 1 44 ? 7.195 -17.719 -8.578 1 90 44 LEU B C 1
ATOM 1465 O O . LEU B 1 44 ? 7.109 -18.953 -8.648 1 90 44 LEU B O 1
ATOM 1469 N N . PRO B 1 45 ? 7.551 -17.031 -7.461 1 92.75 45 PRO B N 1
ATOM 1470 C CA . PRO B 1 45 ? 7.605 -17.812 -6.223 1 92.75 45 PRO B CA 1
ATOM 1471 C C . PRO B 1 45 ? 6.289 -18.516 -5.906 1 92.75 45 PRO B C 1
ATOM 1473 O O . PRO B 1 45 ? 5.227 -18.078 -6.355 1 92.75 45 PRO B O 1
ATOM 1476 N N . ALA B 1 46 ? 6.422 -19.656 -5.148 1 92.62 46 ALA B N 1
ATOM 1477 C CA . ALA B 1 46 ? 5.215 -20.297 -4.633 1 92.62 46 ALA B CA 1
ATOM 1478 C C . ALA B 1 46 ? 4.484 -19.391 -3.648 1 92.62 46 ALA B C 1
ATOM 1480 O O . ALA B 1 46 ? 5.078 -18.469 -3.092 1 92.62 46 ALA B O 1
ATOM 1481 N N . LEU B 1 47 ? 3.172 -19.609 -3.439 1 92.12 47 LEU B N 1
ATOM 1482 C CA . LEU B 1 47 ? 2.338 -18.797 -2.564 1 92.12 47 LEU B CA 1
ATOM 1483 C C . LEU B 1 47 ? 2.949 -18.703 -1.172 1 92.12 47 LEU B C 1
ATOM 1485 O O . LEU B 1 47 ? 2.941 -17.625 -0.563 1 92.12 47 LEU B O 1
ATOM 1489 N N . ALA B 1 48 ? 3.523 -19.781 -0.727 1 92.81 48 ALA B N 1
ATOM 1490 C CA . ALA B 1 48 ? 4.074 -19.828 0.625 1 92.81 48 ALA B CA 1
ATOM 1491 C C . ALA B 1 48 ? 5.285 -18.906 0.759 1 92.81 48 ALA B C 1
ATOM 1493 O O . ALA B 1 48 ? 5.633 -18.484 1.865 1 92.81 48 ALA B O 1
ATOM 1494 N N . ASP B 1 49 ? 5.91 -18.516 -0.378 1 95.5 49 ASP B N 1
ATOM 1495 C CA . ASP B 1 49 ? 7.121 -17.703 -0.367 1 95.5 49 ASP B CA 1
ATOM 1496 C C . ASP B 1 49 ? 6.824 -16.266 -0.811 1 95.5 49 ASP B C 1
ATOM 1498 O O . ASP B 1 49 ? 7.719 -15.422 -0.841 1 95.5 49 ASP B O 1
ATOM 1502 N N . LEU B 1 50 ? 5.594 -16 -1.134 1 95.75 50 LEU B N 1
ATOM 1503 C CA . LEU B 1 50 ? 5.176 -14.703 -1.662 1 95.75 50 LEU B CA 1
ATOM 1504 C C . LEU B 1 50 ? 4.422 -13.906 -0.604 1 95.75 50 LEU B C 1
ATOM 1506 O O . LEU B 1 50 ? 3.332 -14.297 -0.182 1 95.75 50 LEU B O 1
ATOM 1510 N N . GLN B 1 51 ? 5.062 -12.836 -0.196 1 98.25 51 GLN B N 1
ATOM 1511 C CA . GLN B 1 51 ? 4.336 -11.961 0.715 1 98.25 51 GLN B CA 1
ATOM 1512 C C . GLN B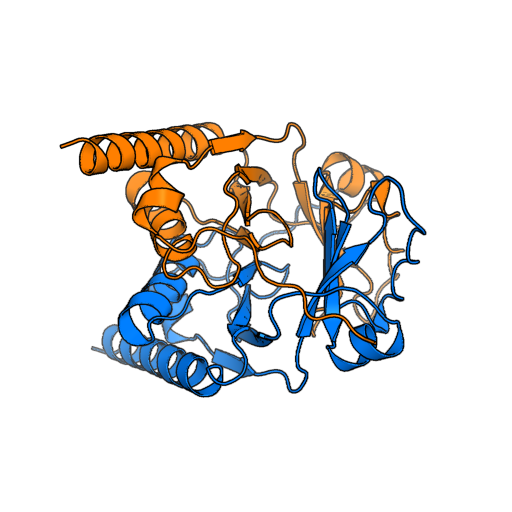 1 51 ? 3.426 -11 -0.051 1 98.25 51 GLN B C 1
ATOM 1514 O O . GLN B 1 51 ? 2.328 -10.68 0.409 1 98.25 51 GLN B O 1
ATOM 1519 N N . LEU B 1 52 ? 3.912 -10.547 -1.162 1 98.5 52 LEU B N 1
ATOM 1520 C CA . LEU B 1 52 ? 3.172 -9.641 -2.029 1 98.5 52 LEU B CA 1
ATOM 1521 C C . LEU B 1 52 ? 3.453 -9.938 -3.498 1 98.5 52 LEU B C 1
ATOM 1523 O O . LEU B 1 52 ? 4.598 -10.211 -3.871 1 98.5 52 LEU B O 1
ATOM 1527 N N . LEU B 1 53 ? 2.438 -9.938 -4.301 1 97.44 53 LEU B N 1
ATOM 1528 C CA . LEU B 1 53 ? 2.51 -9.867 -5.758 1 97.44 53 LEU B CA 1
ATOM 1529 C C . LEU B 1 53 ? 1.667 -8.711 -6.289 1 97.44 53 LEU B C 1
ATOM 1531 O O . LEU B 1 53 ? 0.512 -8.547 -5.887 1 97.44 53 LEU B O 1
ATOM 1535 N N . PHE B 1 54 ? 2.221 -7.895 -7.086 1 97.56 54 PHE B N 1
ATOM 1536 C CA . PHE B 1 54 ? 1.512 -6.77 -7.688 1 97.56 54 PHE B CA 1
ATOM 1537 C C . PHE B 1 54 ? 1.896 -6.602 -9.148 1 97.56 54 PHE B C 1
ATOM 1539 O O . PHE B 1 54 ? 3.074 -6.441 -9.477 1 97.56 54 PHE B O 1
ATOM 1546 N N . ARG B 1 55 ? 0.92 -6.594 -10.008 1 96 55 ARG B N 1
ATOM 1547 C CA . ARG B 1 55 ? 1.205 -6.453 -11.438 1 96 55 ARG B CA 1
ATOM 1548 C C . ARG B 1 55 ? 1.331 -4.984 -11.828 1 96 55 ARG B C 1
ATOM 1550 O O . ARG B 1 55 ? 0.355 -4.23 -11.766 1 96 55 ARG B O 1
ATOM 1557 N N . GLU B 1 56 ? 2.502 -4.602 -12.203 1 94.44 56 GLU B N 1
ATOM 1558 C CA . GLU B 1 56 ? 2.748 -3.266 -12.742 1 94.44 56 GLU B CA 1
ATOM 1559 C C . GLU B 1 56 ? 2.945 -3.309 -14.25 1 94.44 56 GLU B C 1
ATOM 1561 O O . GLU B 1 56 ? 3.059 -4.387 -14.836 1 94.44 56 GLU B O 1
ATOM 1566 N N . GLN B 1 57 ? 2.883 -2.146 -14.828 1 89.81 57 GLN B N 1
ATOM 1567 C CA . GLN B 1 57 ? 3.041 -2.059 -16.281 1 89.81 57 GLN B CA 1
ATOM 1568 C C . GLN B 1 57 ? 4.398 -2.604 -16.719 1 89.81 57 GLN B C 1
ATOM 1570 O O . GLN B 1 57 ? 4.492 -3.305 -17.734 1 89.81 57 GLN B O 1
ATOM 1575 N N . GLU B 1 58 ? 5.457 -2.381 -15.938 1 89.81 58 GLU B N 1
ATOM 1576 C CA . GLU B 1 58 ? 6.828 -2.736 -16.297 1 89.81 58 GLU B CA 1
ATOM 1577 C C . GLU B 1 58 ? 7.09 -4.223 -16.062 1 89.81 58 GLU B C 1
ATOM 1579 O O . GLU B 1 58 ? 7.766 -4.867 -16.875 1 89.81 58 GLU B O 1
ATOM 1584 N N . ALA B 1 59 ? 6.633 -4.785 -15.047 1 92.31 59 ALA B N 1
ATOM 1585 C CA . ALA B 1 59 ? 6.828 -6.172 -14.633 1 92.31 59 ALA B CA 1
ATOM 1586 C C . ALA B 1 59 ? 5.98 -6.504 -13.406 1 92.31 59 ALA B C 1
ATOM 1588 O O . ALA B 1 59 ? 5.172 -5.688 -12.969 1 92.31 59 ALA B O 1
ATOM 1589 N N . VAL B 1 60 ? 6.086 -7.73 -12.938 1 95.12 60 VAL B N 1
ATOM 1590 C CA . VAL B 1 60 ? 5.406 -8.148 -11.711 1 95.12 60 VAL B CA 1
ATOM 1591 C C . VAL B 1 60 ? 6.305 -7.883 -10.508 1 95.12 60 VAL B C 1
ATOM 1593 O O . VAL B 1 60 ? 7.43 -8.375 -10.445 1 95.12 60 VAL B O 1
ATOM 1596 N N . THR B 1 61 ? 5.82 -7.035 -9.625 1 95.38 61 THR B N 1
ATOM 1597 C CA . THR B 1 61 ? 6.496 -6.832 -8.344 1 95.38 61 THR B CA 1
ATOM 1598 C C . THR B 1 61 ? 6.223 -7.996 -7.398 1 95.38 61 THR B C 1
ATOM 1600 O O . THR B 1 61 ? 5.078 -8.422 -7.25 1 95.38 61 THR B O 1
ATOM 1603 N N . VAL B 1 62 ? 7.285 -8.484 -6.828 1 96.88 62 VAL B N 1
ATOM 1604 C CA . VAL B 1 62 ? 7.113 -9.469 -5.758 1 96.88 62 VAL B CA 1
ATOM 1605 C C . VAL B 1 62 ? 7.863 -9.008 -4.512 1 96.88 62 VAL B C 1
ATOM 1607 O O . VAL B 1 62 ? 8.93 -8.398 -4.609 1 96.88 62 VAL B O 1
ATOM 1610 N N . VAL B 1 63 ? 7.238 -9.195 -3.367 1 98.19 63 VAL B N 1
ATOM 1611 C CA . VAL B 1 63 ? 7.918 -9.07 -2.08 1 98.19 63 VAL B CA 1
ATOM 1612 C C . VAL B 1 63 ? 8.102 -10.453 -1.459 1 98.19 63 VAL B C 1
ATOM 1614 O O . VAL B 1 63 ? 7.125 -11.195 -1.271 1 98.19 63 VAL B O 1
ATOM 1617 N N . VAL B 1 64 ? 9.305 -10.82 -1.233 1 97.94 64 VAL B N 1
ATOM 1618 C CA . VAL B 1 64 ? 9.703 -12.094 -0.638 1 97.94 64 VAL B CA 1
ATOM 1619 C C . VAL B 1 64 ? 10.688 -11.852 0.504 1 97.94 64 VAL B C 1
ATOM 1621 O O . VAL B 1 64 ? 11.148 -10.727 0.699 1 97.94 64 VAL B O 1
ATOM 1624 N N . THR B 1 65 ? 10.906 -12.906 1.291 1 98.31 65 THR B N 1
ATOM 1625 C CA . THR B 1 65 ? 11.953 -12.758 2.301 1 98.31 65 THR B CA 1
ATOM 1626 C C . THR B 1 65 ? 13.312 -12.57 1.645 1 98.31 65 THR B C 1
ATOM 1628 O O . THR B 1 65 ? 13.547 -13.055 0.537 1 98.31 65 THR B O 1
ATOM 1631 N N . GLN B 1 66 ? 14.164 -11.812 2.34 1 97.62 66 GLN B N 1
ATOM 1632 C CA . GLN B 1 66 ? 15.523 -11.641 1.839 1 97.62 66 GLN B CA 1
ATOM 1633 C C . GLN B 1 66 ? 16.219 -12.992 1.652 1 97.62 66 GLN B C 1
ATOM 1635 O O . GLN B 1 66 ? 16.938 -13.195 0.677 1 97.62 66 GLN B O 1
ATOM 1640 N N . ARG B 1 67 ? 16 -13.891 2.609 1 96.81 67 ARG B N 1
ATOM 1641 C CA . ARG B 1 67 ? 16.562 -15.234 2.521 1 96.81 67 ARG B CA 1
ATOM 1642 C C . ARG B 1 67 ? 16.141 -15.922 1.225 1 96.81 67 ARG B C 1
ATOM 1644 O O . ARG B 1 67 ? 16.969 -16.531 0.543 1 96.81 67 ARG B O 1
ATOM 1651 N N . TYR B 1 68 ? 14.891 -15.836 0.879 1 96.56 68 TYR B N 1
ATOM 1652 C CA . TYR B 1 68 ? 14.391 -16.422 -0.355 1 96.56 68 TYR B CA 1
ATOM 1653 C C . TYR B 1 68 ? 15.062 -15.805 -1.572 1 96.56 68 TYR B C 1
ATOM 1655 O O . TYR B 1 68 ? 15.477 -16.516 -2.494 1 96.56 68 TYR B O 1
ATOM 1663 N N . ALA B 1 69 ? 15.086 -14.453 -1.609 1 95.5 69 ALA B N 1
ATOM 1664 C CA . ALA B 1 69 ? 15.672 -13.734 -2.74 1 95.5 69 ALA B CA 1
ATOM 1665 C C . ALA B 1 69 ? 17.125 -14.156 -2.951 1 95.5 69 ALA B C 1
ATOM 1667 O O . ALA B 1 69 ? 17.562 -14.359 -4.086 1 95.5 69 ALA B O 1
ATOM 1668 N N . GLU B 1 70 ? 17.828 -14.281 -1.872 1 95.06 70 GLU B N 1
ATOM 1669 C CA . GLU B 1 70 ? 19.234 -14.672 -1.938 1 95.06 70 GLU B CA 1
ATOM 1670 C C . GLU B 1 70 ? 19.375 -16.109 -2.408 1 95.06 70 GLU B C 1
ATOM 1672 O O . GLU B 1 70 ? 20.219 -16.422 -3.256 1 95.06 70 GLU B O 1
ATOM 1677 N N . ALA B 1 71 ? 18.578 -16.969 -1.925 1 94.25 71 ALA B N 1
ATOM 1678 C CA . ALA B 1 71 ? 18.625 -18.391 -2.285 1 94.25 71 ALA B CA 1
ATOM 1679 C C . ALA B 1 71 ? 18.312 -18.578 -3.766 1 94.25 71 ALA B C 1
ATOM 1681 O O . ALA B 1 71 ? 18.828 -19.516 -4.391 1 94.25 71 ALA B O 1
ATOM 1682 N N . HIS B 1 72 ? 17.562 -17.688 -4.312 1 92.25 72 HIS B N 1
ATOM 1683 C CA . HIS B 1 72 ? 17.141 -17.859 -5.695 1 92.25 72 HIS B CA 1
ATOM 1684 C C . HIS B 1 72 ? 17.828 -16.859 -6.609 1 92.25 72 HIS B C 1
ATOM 1686 O O . HIS B 1 72 ? 17.422 -16.672 -7.758 1 92.25 72 HIS B O 1
ATOM 1692 N N . GLN B 1 73 ? 18.766 -16.109 -6.109 1 90.25 73 GLN B N 1
ATOM 1693 C CA . GLN B 1 73 ? 19.625 -15.188 -6.852 1 90.25 73 GLN B CA 1
ATOM 1694 C C . GLN B 1 73 ? 18.797 -14.102 -7.543 1 90.25 73 GLN B C 1
ATOM 1696 O O . GLN B 1 73 ? 19.016 -13.797 -8.719 1 90.25 73 GLN B O 1
ATOM 1701 N N . MET B 1 74 ? 17.828 -13.688 -6.863 1 90.75 74 MET B N 1
ATOM 1702 C CA . MET B 1 74 ? 17.016 -12.586 -7.379 1 90.75 74 MET B CA 1
ATOM 1703 C C . MET B 1 74 ? 17.719 -11.25 -7.164 1 90.75 74 MET B C 1
ATOM 1705 O O . MET B 1 74 ? 18.344 -11.023 -6.125 1 90.75 74 MET B O 1
ATOM 1709 N N . ALA B 1 75 ? 17.625 -10.414 -8.18 1 90.88 75 ALA B N 1
ATOM 1710 C CA . ALA B 1 75 ? 17.938 -9.008 -7.938 1 90.88 75 ALA B CA 1
ATOM 1711 C C . ALA B 1 75 ? 16.828 -8.328 -7.141 1 90.88 75 ALA B C 1
ATOM 1713 O O . ALA B 1 75 ? 15.648 -8.477 -7.457 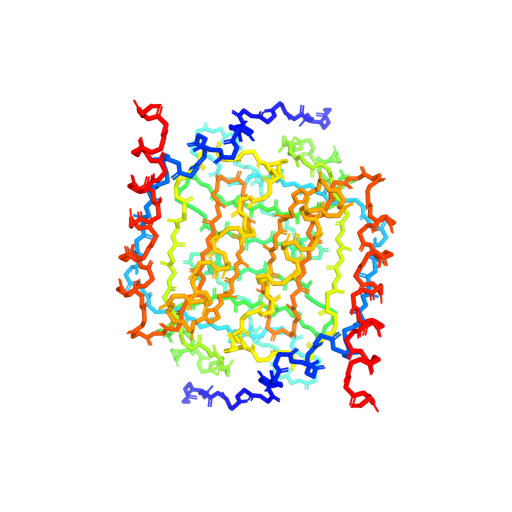1 90.88 75 ALA B O 1
ATOM 1714 N N . TYR B 1 76 ? 17.219 -7.66 -6.023 1 93.19 76 TYR B N 1
ATOM 1715 C CA . TYR B 1 76 ? 16.188 -7.07 -5.176 1 93.19 76 TYR B CA 1
ATOM 1716 C C . TYR B 1 76 ? 16.625 -5.711 -4.648 1 93.19 76 TYR B C 1
ATOM 1718 O O . TYR B 1 76 ? 17.812 -5.359 -4.727 1 93.19 76 TYR B O 1
ATOM 1726 N N . LEU B 1 77 ? 15.602 -5.008 -4.156 1 92.44 77 LEU B N 1
ATOM 1727 C CA . LEU B 1 77 ? 15.805 -3.695 -3.551 1 92.44 77 LEU B CA 1
ATOM 1728 C C . LEU B 1 77 ? 15.164 -3.631 -2.17 1 92.44 77 LEU B C 1
ATOM 1730 O O . LEU B 1 77 ? 14.305 -4.453 -1.839 1 92.44 77 LEU B O 1
ATOM 1734 N N . PHE B 1 78 ? 15.656 -2.748 -1.365 1 93.12 78 PHE B N 1
ATOM 1735 C CA . PHE B 1 78 ? 15.016 -2.197 -0.18 1 93.12 78 PHE B CA 1
ATOM 1736 C C . PHE B 1 78 ? 14.789 -3.281 0.867 1 93.12 78 PHE B C 1
ATOM 1738 O O . PHE B 1 78 ? 13.648 -3.596 1.206 1 93.12 78 PHE B O 1
ATOM 1745 N N . PRO B 1 79 ? 15.82 -3.873 1.379 1 96.44 79 PRO B N 1
ATOM 1746 C CA . PRO B 1 79 ? 15.602 -4.688 2.576 1 96.44 79 PRO B CA 1
ATOM 1747 C C . PRO B 1 79 ? 14.766 -3.963 3.633 1 96.44 79 PRO B C 1
ATOM 1749 O O . PRO B 1 79 ? 15.062 -2.818 3.98 1 96.44 79 PRO B O 1
ATOM 1752 N N . SER B 1 80 ? 13.695 -4.68 4.102 1 97.75 80 SER B N 1
ATOM 1753 C CA . SER B 1 80 ? 12.727 -3.984 4.945 1 97.75 80 SER B CA 1
ATOM 1754 C C . SER B 1 80 ? 12.094 -4.934 5.953 1 97.75 80 SER B C 1
ATOM 1756 O O . SER B 1 80 ? 12.219 -6.156 5.832 1 97.75 80 SER B O 1
ATOM 1758 N N . ARG B 1 81 ? 11.547 -4.324 6.953 1 98.25 81 ARG B N 1
ATOM 1759 C CA . ARG B 1 81 ? 10.734 -5.027 7.941 1 98.25 81 ARG B CA 1
ATOM 1760 C C . ARG B 1 81 ? 9.258 -4.676 7.793 1 98.25 81 ARG B C 1
ATOM 1762 O O . ARG B 1 81 ? 8.914 -3.521 7.531 1 98.25 81 ARG B O 1
ATOM 1769 N N . MET B 1 82 ? 8.406 -5.699 8.023 1 98.56 82 MET B N 1
ATOM 1770 C CA . MET B 1 82 ? 6.973 -5.5 7.82 1 98.56 82 MET B CA 1
ATOM 1771 C C . MET B 1 82 ? 6.262 -5.289 9.156 1 98.56 82 MET B C 1
ATOM 1773 O O . MET B 1 82 ? 6.457 -6.059 10.094 1 98.56 82 MET B O 1
ATOM 1777 N N . ILE B 1 83 ? 5.504 -4.242 9.25 1 98.12 83 ILE B N 1
ATOM 1778 C CA . ILE B 1 83 ? 4.648 -3.947 10.398 1 98.12 83 ILE B CA 1
ATOM 1779 C C . ILE B 1 83 ? 3.182 -4.02 9.977 1 98.12 83 ILE B C 1
ATOM 1781 O O . ILE B 1 83 ? 2.766 -3.346 9.031 1 98.12 83 ILE B O 1
ATOM 1785 N N . THR B 1 84 ? 2.428 -4.891 10.594 1 97.5 84 THR B N 1
ATOM 1786 C CA . THR B 1 84 ? 0.985 -4.93 10.383 1 97.5 84 THR B CA 1
ATOM 1787 C C . THR B 1 84 ? 0.271 -3.98 11.336 1 97.5 84 THR B C 1
ATOM 1789 O O . THR B 1 84 ? 0.556 -3.971 12.539 1 97.5 84 THR B O 1
ATOM 1792 N N . LEU B 1 85 ? -0.524 -3.096 10.781 1 95.56 85 LEU B N 1
ATOM 1793 C CA . LEU B 1 85 ? -1.377 -2.215 11.57 1 95.56 85 LEU B CA 1
ATOM 1794 C C . LEU B 1 85 ? -2.723 -2.873 11.852 1 95.56 85 LEU B C 1
ATOM 1796 O O . LEU B 1 85 ? -3.572 -2.969 10.969 1 95.56 85 LEU B O 1
ATOM 1800 N N . ASN B 1 86 ? -2.83 -3.297 13.055 1 87.19 86 ASN B N 1
ATOM 1801 C CA . ASN B 1 86 ? -4.02 -4.039 13.453 1 87.19 86 ASN B CA 1
ATOM 1802 C C . ASN B 1 86 ? -5.152 -3.105 13.867 1 87.19 86 ASN B C 1
ATOM 1804 O O . ASN B 1 86 ? -5.098 -2.492 14.93 1 87.19 86 ASN B O 1
ATOM 1808 N N . VAL B 1 87 ? -5.988 -2.777 12.992 1 74.62 87 VAL B N 1
ATOM 1809 C CA . VAL B 1 87 ? -7.281 -2.143 13.219 1 74.62 87 VAL B CA 1
ATOM 1810 C C . VAL B 1 87 ? -8.297 -2.656 12.211 1 74.62 87 VAL B C 1
ATOM 1812 O O . VAL B 1 87 ? -7.93 -3.123 11.125 1 74.62 87 VAL B O 1
ATOM 1815 N N . THR B 1 88 ? -9.438 -2.959 12.625 1 69.06 88 THR B N 1
ATOM 1816 C CA . THR B 1 88 ? -10.5 -3.279 11.68 1 69.06 88 THR B CA 1
ATOM 1817 C C . THR B 1 88 ? -10.961 -2.027 10.945 1 69.06 88 THR B C 1
ATOM 1819 O O . THR B 1 88 ? -11.992 -1.444 11.281 1 69.06 88 THR B O 1
ATOM 1822 N N . SER B 1 89 ? -10.016 -1.585 10.156 1 69.31 89 SER B N 1
ATOM 1823 C CA . SER B 1 89 ? -10.336 -0.337 9.469 1 69.31 89 SER B CA 1
ATOM 1824 C C . SER B 1 89 ? -11.086 -0.595 8.172 1 69.31 89 SER B C 1
ATOM 1826 O O . SER B 1 89 ? -10.805 -1.573 7.469 1 69.31 89 SER B O 1
ATOM 1828 N N . SER B 1 90 ? -12.094 0.172 8.109 1 76.69 90 SER B N 1
ATOM 1829 C CA . SER B 1 90 ? -12.797 0.186 6.832 1 76.69 90 SER B CA 1
ATOM 1830 C C . SER B 1 90 ? -11.891 0.68 5.711 1 76.69 90 SER B C 1
ATOM 1832 O O . SER B 1 90 ? -11.109 1.612 5.902 1 76.69 90 SER B O 1
ATOM 1834 N N . LEU B 1 91 ? -11.984 0.047 4.523 1 78.19 91 LEU B N 1
ATOM 1835 C CA . LEU B 1 91 ? -11.289 0.519 3.332 1 78.19 91 LEU B CA 1
ATOM 1836 C C . LEU B 1 91 ? -11.758 1.916 2.943 1 78.19 91 LEU B C 1
ATOM 1838 O O . LEU B 1 91 ? -11.094 2.607 2.17 1 78.19 91 LEU B O 1
ATOM 1842 N N . ASP B 1 92 ? -12.805 2.383 3.686 1 80.31 92 ASP B N 1
ATOM 1843 C CA . ASP B 1 92 ? -13.359 3.705 3.406 1 80.31 92 ASP B CA 1
ATOM 1844 C C . ASP B 1 92 ? -12.906 4.719 4.453 1 80.31 92 ASP B C 1
ATOM 1846 O O . ASP B 1 92 ? -13.281 5.895 4.387 1 80.31 92 ASP B O 1
ATOM 1850 N N . ALA B 1 93 ? -12.109 4.266 5.27 1 84.62 93 ALA B N 1
ATOM 1851 C CA . ALA B 1 93 ? -11.695 5.156 6.352 1 84.62 93 ALA B CA 1
ATOM 1852 C C . ALA B 1 93 ? -10.852 6.309 5.816 1 84.62 93 ALA B C 1
ATOM 1854 O O . ALA B 1 93 ? -9.852 6.09 5.121 1 84.62 93 ALA B O 1
ATOM 1855 N N . VAL B 1 94 ? -11.258 7.434 6.227 1 88.19 94 VAL B N 1
ATOM 1856 C CA . VAL B 1 94 ? -10.602 8.641 5.727 1 88.19 94 VAL B CA 1
ATOM 1857 C C . VAL B 1 94 ? -9.523 9.094 6.711 1 88.19 94 VAL B C 1
ATOM 1859 O O . VAL B 1 94 ? -9.781 9.188 7.914 1 88.19 94 VAL B O 1
ATOM 1862 N N . GLY B 1 95 ? -8.32 9.242 6.168 1 91.81 95 GLY B N 1
ATOM 1863 C CA . GLY B 1 95 ? -7.309 9.945 6.941 1 91.81 95 GLY B CA 1
ATOM 1864 C C . GLY B 1 95 ? -6.375 9.008 7.688 1 91.81 95 GLY B C 1
ATOM 1865 O O . GLY B 1 95 ? -5.328 9.438 8.18 1 91.81 95 GLY B O 1
ATOM 1866 N N . PHE B 1 96 ? -6.691 7.754 7.793 1 93 96 PHE B N 1
ATOM 1867 C CA . PHE B 1 96 ? -5.891 6.848 8.609 1 93 96 PHE B CA 1
ATOM 1868 C C . PHE B 1 96 ? -4.453 6.801 8.109 1 93 96 PHE B C 1
ATOM 1870 O O . PHE B 1 96 ? -3.52 7.098 8.859 1 93 96 PHE B O 1
ATOM 1877 N N . MET B 1 97 ? -4.219 6.5 6.824 1 94.31 97 MET B N 1
ATOM 1878 C CA . MET B 1 97 ? -2.883 6.402 6.246 1 94.31 97 MET B CA 1
ATOM 1879 C C . MET B 1 97 ? -2.184 7.758 6.25 1 94.31 97 MET B C 1
ATOM 1881 O O . MET B 1 97 ? -0.965 7.832 6.41 1 94.31 97 MET B O 1
ATOM 1885 N N . ALA B 1 98 ? -2.949 8.812 6.125 1 95 98 ALA B N 1
ATOM 1886 C CA . ALA B 1 98 ? -2.387 10.164 6.176 1 95 98 ALA B CA 1
ATOM 1887 C C . ALA B 1 98 ? -1.689 10.414 7.512 1 95 98 ALA B C 1
ATOM 1889 O O . ALA B 1 98 ? -0.541 10.859 7.543 1 95 98 ALA B O 1
ATOM 1890 N N . VAL B 1 99 ? -2.359 10.094 8.578 1 95.12 99 VAL B N 1
ATOM 1891 C CA . VAL B 1 99 ? -1.821 10.336 9.914 1 95.12 99 VAL B CA 1
ATOM 1892 C C . VAL B 1 99 ? -0.592 9.461 10.141 1 95.12 99 VAL B C 1
ATOM 1894 O O . VAL B 1 99 ? 0.445 9.945 10.602 1 95.12 99 VAL B O 1
ATOM 1897 N N . ILE B 1 100 ? -0.699 8.195 9.797 1 95.62 100 ILE B N 1
ATOM 1898 C CA . ILE B 1 100 ? 0.365 7.223 10.023 1 95.62 100 ILE B CA 1
ATOM 1899 C C . ILE B 1 100 ? 1.618 7.645 9.258 1 95.62 100 ILE B C 1
ATOM 1901 O O . ILE B 1 100 ? 2.703 7.738 9.836 1 95.62 100 ILE B O 1
ATOM 1905 N N . ALA B 1 101 ? 1.473 7.887 7.977 1 95.81 101 ALA B N 1
ATOM 1906 C CA . ALA B 1 101 ? 2.611 8.242 7.137 1 95.81 101 ALA B CA 1
ATOM 1907 C C . ALA B 1 101 ? 3.223 9.57 7.578 1 95.81 101 ALA B C 1
ATOM 1909 O O . ALA B 1 101 ? 4.445 9.727 7.586 1 95.81 101 ALA B O 1
ATOM 1910 N N . THR B 1 102 ? 2.383 10.508 7.922 1 96.44 102 THR B N 1
ATOM 1911 C CA . THR B 1 102 ? 2.861 11.812 8.367 1 96.44 102 THR B CA 1
ATOM 1912 C C . THR B 1 102 ? 3.668 11.688 9.656 1 96.44 102 THR B C 1
ATOM 1914 O O . THR B 1 102 ? 4.75 12.266 9.781 1 96.44 102 THR B O 1
ATOM 1917 N N . ARG B 1 103 ? 3.121 10.953 10.547 1 96.62 103 ARG B N 1
ATOM 1918 C CA . ARG B 1 103 ? 3.783 10.781 11.836 1 96.62 103 ARG B CA 1
ATOM 1919 C C . ARG B 1 103 ? 5.16 10.148 11.664 1 96.62 103 ARG B C 1
ATOM 1921 O O . ARG B 1 103 ? 6.145 10.633 12.219 1 96.62 103 ARG B O 1
ATOM 1928 N N . LEU B 1 104 ? 5.285 9.102 10.906 1 97.06 104 LEU B N 1
ATOM 1929 C CA . LEU B 1 104 ? 6.555 8.406 10.711 1 97.06 104 LEU B CA 1
ATOM 1930 C C . LEU B 1 104 ? 7.539 9.273 9.938 1 97.06 104 LEU B C 1
ATOM 1932 O O . LEU B 1 104 ? 8.742 9.266 10.227 1 97.06 104 LEU B O 1
ATOM 1936 N N . ALA B 1 105 ? 7.062 10.023 9 1 95.5 105 ALA B N 1
ATOM 1937 C CA . ALA B 1 105 ? 7.926 10.93 8.242 1 95.5 105 ALA B CA 1
ATOM 1938 C C . ALA B 1 105 ? 8.453 12.055 9.133 1 95.5 105 ALA B C 1
ATOM 1940 O O . ALA B 1 105 ? 9.648 12.352 9.125 1 95.5 105 ALA B O 1
ATOM 1941 N N . SER B 1 106 ? 7.613 12.664 9.898 1 95.62 106 SER B N 1
ATOM 1942 C CA . SER B 1 106 ? 7.969 13.859 10.656 1 95.62 106 SER B CA 1
ATOM 1943 C C . SER B 1 106 ? 8.758 13.5 11.906 1 95.62 106 SER B C 1
ATOM 1945 O O . SER B 1 106 ? 9.734 14.18 12.25 1 95.62 106 SER B O 1
ATOM 1947 N N . SER B 1 107 ? 8.383 12.422 12.586 1 95.06 107 SER B N 1
ATOM 1948 C CA . SER B 1 107 ? 8.969 12.102 13.875 1 95.06 107 SER B CA 1
ATOM 1949 C C . SER B 1 107 ? 10.188 11.195 13.719 1 95.06 107 SER B C 1
ATOM 1951 O O . SER B 1 107 ? 11.117 11.242 14.531 1 95.06 107 SER B O 1
ATOM 1953 N N . CYS B 1 108 ? 10.156 10.344 12.68 1 94.5 108 CYS B N 1
ATOM 1954 C CA . CYS B 1 108 ? 11.234 9.375 12.547 1 94.5 108 CYS B CA 1
ATOM 1955 C C . CYS B 1 108 ? 12.07 9.656 11.305 1 94.5 108 CYS B C 1
ATOM 1957 O O . CYS B 1 108 ? 13.102 9.016 11.086 1 94.5 108 CYS B O 1
ATOM 1959 N N . GLY B 1 109 ? 11.656 10.594 10.547 1 93.56 109 GLY B N 1
ATOM 1960 C CA . GLY B 1 109 ? 12.367 10.836 9.305 1 93.56 109 GLY B CA 1
ATOM 1961 C C . GLY B 1 109 ? 12.422 9.625 8.398 1 93.56 109 GLY B C 1
ATOM 1962 O O . GLY B 1 109 ? 13.461 9.328 7.801 1 93.56 109 GLY B O 1
ATOM 1963 N N . MET B 1 110 ? 11.359 8.898 8.359 1 90.94 110 MET B N 1
ATOM 1964 C CA . MET B 1 110 ? 11.367 7.641 7.617 1 90.94 110 MET B CA 1
ATOM 1965 C C . MET B 1 110 ? 10.234 7.605 6.602 1 90.94 110 MET B C 1
ATOM 1967 O O . MET B 1 110 ? 9.141 8.117 6.863 1 90.94 110 MET B O 1
ATOM 1971 N N . GLY B 1 111 ? 10.609 7.145 5.406 1 88.69 111 GLY B N 1
ATOM 1972 C CA . GLY B 1 111 ? 9.555 6.812 4.457 1 88.69 111 GLY B CA 1
ATOM 1973 C C . GLY B 1 111 ? 8.906 5.473 4.73 1 88.69 111 GLY B C 1
ATOM 1974 O O . GLY B 1 111 ? 9.453 4.652 5.473 1 88.69 111 GLY B O 1
ATOM 1975 N N . VAL B 1 112 ? 7.734 5.34 4.246 1 92.06 112 VAL B N 1
ATOM 1976 C CA . VAL B 1 112 ? 7.055 4.062 4.426 1 92.06 112 VAL B CA 1
ATOM 1977 C C . VAL B 1 112 ? 6.562 3.545 3.078 1 92.06 112 VAL B C 1
ATOM 1979 O O . VAL B 1 112 ? 6.312 4.328 2.158 1 92.06 112 VAL B O 1
ATOM 1982 N N . ASN B 1 113 ? 6.531 2.27 2.9 1 96.06 113 ASN B N 1
ATOM 1983 C CA . ASN B 1 113 ? 5.934 1.572 1.766 1 96.06 113 ASN B CA 1
ATOM 1984 C C . ASN B 1 113 ? 4.699 0.782 2.184 1 96.06 113 ASN B C 1
ATOM 1986 O O . ASN B 1 113 ? 4.805 -0.373 2.602 1 96.06 113 ASN B O 1
ATOM 1990 N N . PRO B 1 114 ? 3.553 1.407 2.059 1 97 114 PRO B N 1
ATOM 1991 C CA . PRO B 1 114 ? 2.322 0.809 2.578 1 97 114 PRO B CA 1
ATOM 1992 C C . PRO B 1 114 ? 1.684 -0.174 1.6 1 97 114 PRO B C 1
ATOM 1994 O O . PRO B 1 114 ? 1.888 -0.065 0.388 1 97 114 PRO B O 1
ATOM 1997 N N . VAL B 1 115 ? 0.984 -1.127 2.127 1 97.12 115 VAL B N 1
ATOM 1998 C CA . VAL B 1 115 ? 0.108 -2.037 1.396 1 97.12 115 VAL B CA 1
ATOM 1999 C C . VAL B 1 115 ? -1.2 -2.221 2.162 1 97.12 115 VAL B C 1
ATOM 2001 O O . VAL B 1 115 ? -1.201 -2.713 3.293 1 97.12 115 VAL B O 1
ATOM 2004 N N . SER B 1 116 ? -2.252 -1.771 1.556 1 95.94 116 SER B N 1
ATOM 2005 C CA . SER B 1 116 ? -3.57 -2.035 2.125 1 95.94 116 SER B CA 1
ATOM 2006 C C . SER B 1 116 ? -4.059 -3.432 1.756 1 95.94 116 SER B C 1
ATOM 2008 O O . SER B 1 116 ? -4.121 -3.783 0.576 1 95.94 116 SER B O 1
ATOM 2010 N N . GLY B 1 117 ? -4.344 -4.219 2.752 1 94.94 117 GLY B N 1
ATOM 2011 C CA . GLY B 1 117 ? -4.949 -5.523 2.547 1 94.94 117 GLY B CA 1
ATOM 2012 C C . GLY B 1 117 ? -6.441 -5.539 2.809 1 94.94 117 GLY B C 1
ATOM 2013 O O . GLY B 1 117 ? -7.047 -4.492 3.043 1 94.94 117 GLY B O 1
ATOM 2014 N N . PHE B 1 118 ? -7 -6.754 2.711 1 92.75 118 PHE B N 1
ATOM 2015 C CA . PHE B 1 118 ? -8.414 -6.961 2.979 1 92.75 118 PHE B CA 1
ATOM 2016 C C . PHE B 1 118 ? -8.719 -6.77 4.461 1 92.75 118 PHE B C 1
ATOM 2018 O O . PHE B 1 118 ? -9.766 -6.215 4.816 1 92.75 118 PHE B O 1
ATOM 2025 N N . TYR B 1 119 ? -7.805 -7.117 5.297 1 91.44 119 TYR B N 1
ATOM 2026 C CA . TYR B 1 119 ? -8.039 -7.09 6.734 1 91.44 119 TYR B CA 1
ATOM 2027 C C . TYR B 1 119 ? -7.309 -5.918 7.383 1 91.44 119 TYR B C 1
ATOM 2029 O O . TYR B 1 119 ? -7.883 -5.203 8.211 1 91.44 119 TYR B O 1
ATOM 2037 N N . HIS B 1 120 ? -6.074 -5.777 6.992 1 93.38 120 HIS B N 1
ATOM 2038 C CA . HIS B 1 120 ? -5.234 -4.801 7.672 1 93.38 120 HIS B CA 1
ATOM 2039 C C . HIS B 1 120 ? -4.445 -3.961 6.672 1 93.38 120 HIS B C 1
ATOM 2041 O O . HIS B 1 120 ? -4.34 -4.324 5.5 1 93.38 120 HIS B O 1
ATOM 2047 N N . ASP B 1 121 ? -3.957 -2.902 7.195 1 95.19 121 ASP B N 1
ATOM 2048 C CA . ASP B 1 121 ? -2.875 -2.191 6.52 1 95.19 121 ASP B CA 1
ATOM 2049 C C . ASP B 1 121 ? -1.512 -2.703 6.98 1 95.19 121 ASP B C 1
ATOM 2051 O O . ASP B 1 121 ? -1.366 -3.162 8.117 1 95.19 121 ASP B O 1
ATOM 2055 N N . HIS B 1 122 ? -0.546 -2.604 6.078 1 97.12 122 HIS B N 1
ATOM 2056 C CA . HIS B 1 122 ? 0.822 -3.023 6.363 1 97.12 122 HIS B CA 1
ATOM 2057 C C . HIS B 1 122 ? 1.826 -1.972 5.898 1 97.12 122 HIS B C 1
ATOM 2059 O O . HIS B 1 122 ? 1.576 -1.252 4.93 1 97.12 122 HIS B O 1
ATOM 2065 N N . LEU B 1 123 ? 2.92 -1.923 6.645 1 97.56 123 LEU B N 1
ATOM 2066 C CA . LEU B 1 123 ? 4.016 -1.022 6.305 1 97.56 123 LEU B CA 1
ATOM 2067 C C . LEU B 1 123 ? 5.324 -1.79 6.156 1 97.56 123 LEU B C 1
ATOM 2069 O O . LEU B 1 123 ? 5.684 -2.59 7.023 1 97.56 123 LEU B O 1
ATOM 2073 N N . PHE B 1 124 ? 6 -1.581 5.062 1 98.12 124 PHE B N 1
ATOM 2074 C CA . PHE B 1 124 ? 7.395 -1.987 4.949 1 98.12 124 PHE B CA 1
ATOM 2075 C C . PHE B 1 124 ? 8.328 -0.82 5.258 1 98.12 124 PHE B C 1
ATOM 2077 O O . PHE B 1 124 ? 8.297 0.203 4.57 1 98.12 124 PHE B O 1
ATOM 2084 N N . VAL B 1 125 ? 9.102 -0.933 6.293 1 97.12 125 VAL B N 1
ATOM 2085 C CA . VAL B 1 125 ? 10.016 0.116 6.746 1 97.12 125 VAL B CA 1
ATOM 2086 C C . VAL B 1 125 ? 11.453 -0.366 6.641 1 97.12 125 VAL B C 1
ATOM 2088 O O . VAL B 1 125 ? 11.719 -1.571 6.664 1 97.12 125 VAL B O 1
ATOM 2091 N N . PRO B 1 126 ? 12.383 0.574 6.492 1 95.5 126 PRO B N 1
ATOM 2092 C CA . PRO B 1 126 ? 13.781 0.156 6.348 1 95.5 126 PRO B CA 1
ATOM 2093 C C . PRO B 1 126 ? 14.273 -0.683 7.523 1 95.5 126 PRO B C 1
ATOM 2095 O O . PRO B 1 126 ? 13.914 -0.41 8.672 1 95.5 126 PRO B O 1
ATOM 2098 N N . VAL B 1 127 ? 15.125 -1.699 7.168 1 96.44 127 VAL B N 1
ATOM 2099 C CA . VAL B 1 127 ? 15.766 -2.496 8.211 1 96.44 127 VAL B CA 1
ATOM 2100 C C . VAL B 1 127 ? 16.516 -1.58 9.172 1 96.44 127 VAL B C 1
ATOM 2102 O O . VAL B 1 127 ? 17.188 -0.637 8.742 1 96.44 127 VAL B O 1
ATOM 2105 N N . GLY B 1 128 ? 16.359 -1.831 10.438 1 96.44 128 GLY B N 1
ATOM 2106 C CA . GLY B 1 128 ? 17.062 -1.048 11.445 1 96.44 128 GLY B CA 1
ATOM 2107 C C . GLY B 1 128 ? 16.219 0.083 12.008 1 96.44 128 GLY B C 1
ATOM 2108 O O . GLY B 1 128 ? 16.594 0.694 13.016 1 96.44 128 GLY B O 1
ATOM 2109 N N . ARG B 1 129 ? 15.078 0.309 11.367 1 96.12 129 ARG B N 1
ATOM 2110 C CA . ARG B 1 129 ? 14.234 1.412 11.82 1 96.12 129 ARG B CA 1
ATOM 2111 C C . ARG B 1 129 ? 12.891 0.901 12.336 1 96.12 129 ARG B C 1
ATOM 2113 O O . ARG B 1 129 ? 12.039 1.689 12.742 1 96.12 129 ARG B O 1
ATOM 2120 N N . GLU B 1 130 ? 12.734 -0.373 12.32 1 97.44 130 GLU B N 1
ATOM 2121 C CA . GLU B 1 130 ? 11.438 -0.956 12.672 1 97.44 130 GLU B CA 1
ATOM 2122 C C . GLU B 1 130 ? 11.086 -0.678 14.125 1 97.44 130 GLU B C 1
ATOM 2124 O O . GLU B 1 130 ? 9.914 -0.479 14.461 1 97.44 130 GLU B O 1
ATOM 2129 N N . ALA B 1 131 ? 12.055 -0.695 15.016 1 97.19 131 ALA B N 1
ATOM 2130 C CA . ALA B 1 131 ? 11.797 -0.411 16.422 1 97.19 131 ALA B CA 1
ATOM 2131 C C . ALA B 1 1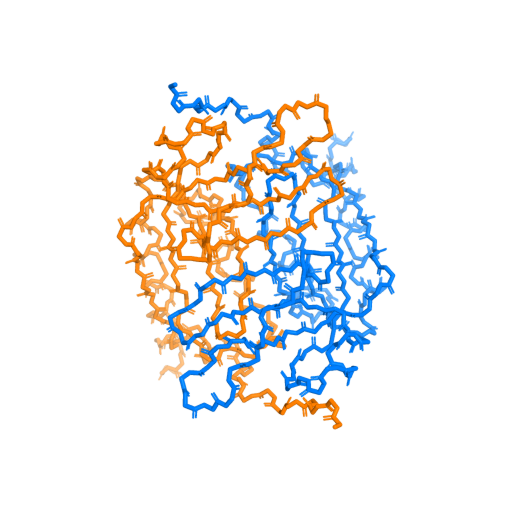31 ? 11.32 1.026 16.609 1 97.19 131 ALA B C 1
ATOM 2133 O O . ALA B 1 131 ? 10.391 1.283 17.391 1 97.19 131 ALA B O 1
ATOM 2134 N N . ASP B 1 132 ? 11.961 1.908 15.938 1 97.56 132 ASP B N 1
ATOM 2135 C CA . ASP B 1 132 ? 11.547 3.307 15.977 1 97.56 132 ASP B CA 1
ATOM 2136 C C . ASP B 1 132 ? 10.109 3.467 15.492 1 97.56 132 ASP B C 1
ATOM 2138 O O . ASP B 1 132 ? 9.32 4.199 16.094 1 97.56 132 ASP B O 1
ATOM 2142 N N . ALA B 1 133 ? 9.844 2.822 14.383 1 97.75 133 ALA B N 1
ATOM 2143 C CA . ALA B 1 133 ? 8.508 2.908 13.797 1 97.75 133 ALA B CA 1
ATOM 2144 C C . ALA B 1 133 ? 7.449 2.393 14.773 1 97.75 133 ALA B C 1
ATOM 2146 O O . ALA B 1 133 ? 6.438 3.059 15.008 1 97.75 133 ALA B O 1
ATOM 2147 N N . VAL B 1 134 ? 7.691 1.229 15.32 1 97.94 134 VAL B N 1
ATOM 2148 C CA . VAL B 1 134 ? 6.742 0.611 16.25 1 97.94 134 VAL B CA 1
ATOM 2149 C C . VAL B 1 134 ? 6.539 1.516 17.453 1 97.94 134 VAL B C 1
ATOM 2151 O O . VAL B 1 134 ? 5.402 1.753 17.875 1 97.94 134 VAL B O 1
ATOM 2154 N N . ALA B 1 135 ? 7.59 2.002 17.984 1 98.06 135 ALA B N 1
ATOM 2155 C CA . ALA B 1 135 ? 7.512 2.879 19.156 1 98.06 135 ALA B CA 1
ATOM 2156 C C . ALA B 1 135 ? 6.691 4.129 18.844 1 98.06 135 ALA B C 1
ATOM 2158 O O . ALA B 1 135 ? 5.867 4.555 19.656 1 98.06 135 ALA B O 1
ATOM 2159 N N . GLU B 1 136 ? 6.945 4.691 17.703 1 97.94 136 GLU B N 1
ATOM 2160 C CA . GLU B 1 136 ? 6.234 5.91 17.328 1 97.94 136 GLU B CA 1
ATOM 2161 C C . GLU B 1 136 ? 4.746 5.641 17.125 1 97.94 136 GLU B C 1
ATOM 2163 O O . GLU B 1 136 ? 3.908 6.469 17.5 1 97.94 136 GLU B O 1
ATOM 2168 N N . LEU B 1 137 ? 4.406 4.531 16.531 1 97.25 137 LEU B N 1
ATOM 2169 C CA . LEU B 1 137 ? 3.006 4.18 16.297 1 97.25 137 LEU B CA 1
ATOM 2170 C C . LEU B 1 137 ? 2.299 3.904 17.625 1 97.25 137 LEU B C 1
ATOM 2172 O O . LEU B 1 137 ? 1.121 4.234 17.781 1 97.25 137 LEU B O 1
ATOM 2176 N N . GLN B 1 138 ? 3.014 3.301 18.547 1 97.06 138 GLN B N 1
ATOM 2177 C CA . GLN B 1 138 ? 2.461 3.086 19.875 1 97.06 138 GLN B CA 1
ATOM 2178 C C . GLN B 1 138 ? 2.203 4.414 20.594 1 97.06 138 GLN B C 1
ATOM 2180 O O . GLN B 1 138 ? 1.182 4.578 21.25 1 97.06 138 GLN B O 1
ATOM 2185 N N . ARG B 1 139 ? 3.125 5.27 20.453 1 97.56 139 ARG B N 1
ATOM 2186 C CA . ARG B 1 139 ? 2.961 6.598 21.031 1 97.56 139 ARG B CA 1
ATOM 2187 C C . ARG B 1 139 ? 1.744 7.305 20.438 1 97.56 139 ARG B C 1
ATOM 2189 O O . ARG B 1 139 ? 0.971 7.934 21.156 1 97.56 139 ARG B O 1
ATOM 2196 N N . LEU B 1 140 ? 1.638 7.227 19.156 1 96.69 140 LEU B N 1
ATOM 2197 C CA . LEU B 1 140 ? 0.49 7.812 18.469 1 96.69 140 LEU B CA 1
ATOM 2198 C C . LEU B 1 140 ? -0.817 7.277 19.047 1 96.69 140 LEU B C 1
ATOM 2200 O O . LEU B 1 140 ? -1.742 8.047 19.312 1 96.69 140 LEU B O 1
ATOM 2204 N N . ALA B 1 141 ? -0.922 5.973 19.156 1 95.62 141 ALA B N 1
ATOM 2205 C CA . ALA B 1 141 ? -2.125 5.34 19.688 1 95.62 141 ALA B CA 1
ATOM 2206 C C . ALA B 1 141 ? -2.418 5.828 21.109 1 95.62 141 ALA B C 1
ATOM 2208 O O . ALA B 1 141 ? -3.568 6.117 21.453 1 95.62 141 ALA B O 1
ATOM 2209 N N . GLU B 1 142 ? -1.415 5.918 21.922 1 96.5 142 GLU B N 1
ATOM 2210 C CA . GLU B 1 142 ? -1.563 6.379 23.297 1 96.5 142 GLU B CA 1
ATOM 2211 C C . GLU B 1 142 ? -2.043 7.828 23.344 1 96.5 142 GLU B C 1
ATOM 2213 O O . GLU B 1 142 ? -2.898 8.18 24.156 1 96.5 142 GLU B O 1
ATOM 2218 N N . GLU B 1 143 ? -1.44 8.625 22.516 1 96.44 143 GLU B N 1
ATOM 2219 C CA . GLU B 1 143 ? -1.849 10.023 22.438 1 96.44 143 GLU B CA 1
ATOM 2220 C C . GLU B 1 143 ? -3.328 10.148 22.094 1 96.44 143 GLU B C 1
ATOM 2222 O O . GLU B 1 143 ? -4.047 10.953 22.688 1 96.44 143 GLU B O 1
ATOM 2227 N N . LYS B 1 144 ? -3.715 9.328 21.141 1 94.62 144 LYS B N 1
ATOM 2228 C CA . LYS B 1 144 ? -5.109 9.391 20.719 1 94.62 144 LYS B CA 1
ATOM 2229 C C . LYS B 1 144 ? -6.043 8.875 21.812 1 94.62 144 LYS B C 1
ATOM 2231 O O . LYS B 1 144 ? -7.152 9.391 21.984 1 94.62 144 LYS B O 1
ATOM 2236 N N . ARG B 1 145 ? -5.633 7.867 22.547 1 94.12 145 ARG B N 1
ATOM 2237 C CA . ARG B 1 145 ? -6.418 7.352 23.656 1 94.12 145 ARG B CA 1
ATOM 2238 C C . ARG B 1 145 ? -6.598 8.414 24.734 1 94.12 145 ARG B C 1
ATOM 2240 O O . ARG B 1 145 ? -7.684 8.555 25.312 1 94.12 145 ARG B O 1
ATOM 2247 N N . ARG B 1 146 ? -5.582 9.125 24.969 1 94.44 146 ARG B N 1
ATOM 2248 C CA . ARG B 1 146 ? -5.633 10.18 25.969 1 94.44 146 ARG B CA 1
ATOM 2249 C C . ARG B 1 146 ? -6.562 11.312 25.547 1 94.44 146 ARG B C 1
ATOM 2251 O O . ARG B 1 146 ? -7.301 11.867 26.359 1 94.44 146 ARG B O 1
ATOM 2258 N N . GLU B 1 147 ? -6.523 11.602 24.266 1 91.5 147 GLU B N 1
ATOM 2259 C CA . GLU B 1 147 ? -7.383 12.648 23.734 1 91.5 147 GLU B CA 1
ATOM 2260 C C . GLU B 1 147 ? -8.852 12.258 23.812 1 91.5 147 GLU B C 1
ATOM 2262 O O . GLU B 1 147 ? -9.711 13.102 24.078 1 91.5 147 GLU B O 1
ATOM 2267 N N . LEU B 1 148 ? -9.125 10.984 23.594 1 88.25 148 LEU B N 1
ATOM 2268 C CA . LEU B 1 148 ? -10.5 10.5 23.625 1 88.25 148 LEU B CA 1
ATOM 2269 C C . LEU B 1 148 ? -11.016 10.398 25.047 1 88.25 148 LEU B C 1
ATOM 2271 O O . LEU B 1 148 ? -12.211 10.531 25.297 1 88.25 148 LEU B O 1
ATOM 2275 N N . ALA B 1 149 ? -10.195 10.156 25.953 1 88.75 149 ALA B N 1
ATOM 2276 C CA . ALA B 1 149 ? -10.57 10.023 27.359 1 88.75 149 ALA B CA 1
ATOM 2277 C C . ALA B 1 149 ? -10.75 11.398 28.016 1 88.75 149 ALA B C 1
ATOM 2279 O O . ALA B 1 149 ? -11.414 11.523 29.047 1 88.75 149 ALA B O 1
ATOM 2280 N N . ALA B 1 150 ? -10.172 12.445 27.594 1 78.5 150 ALA B N 1
ATOM 2281 C CA . ALA B 1 150 ? -10.281 13.773 28.188 1 78.5 150 ALA B CA 1
ATOM 2282 C C . ALA B 1 150 ? -11.562 14.469 27.734 1 78.5 150 ALA B C 1
ATOM 2284 O O . ALA B 1 150 ? -12.07 14.211 26.641 1 78.5 150 ALA B O 1
#

Radius of gyration: 18.41 Å; Cα contacts (8 Å, |Δi|>4): 705; chains: 2; bounding box: 49×55×50 Å

Nearest PDB structures (foldseek):
  1zvp-assembly1_A  TM=8.737E-01  e=2.101E-11  Vibrio cholerae
  1zvp-assembly2_B  TM=8.717E-01  e=9.369E-11  Vibrio cholerae
  1zvp-assembly1_D  TM=8.249E-01  e=1.173E-08  Vibrio cholerae
  5gt7-assembly1_A  TM=6.257E-01  e=4.108E-04  Homo sapiens
  3aaw-assembly1_C  TM=7.147E-01  e=6.874E-03  Corynebacterium glutamicum

Solvent-accessible surface area (backbone atoms only — not comparable to full-atom values): 15441 Å² total; per-residue (Å²): 112,49,36,77,50,84,76,83,31,50,59,51,48,65,61,48,41,33,60,43,43,77,44,77,52,89,59,49,31,23,36,25,67,35,53,47,84,88,54,88,55,52,78,79,72,55,72,93,54,37,46,30,39,36,60,48,94,79,30,32,21,34,29,27,40,42,69,56,35,40,76,67,47,36,57,29,36,70,60,16,28,44,34,38,41,49,39,62,51,23,85,69,26,41,38,55,62,17,52,54,35,37,48,39,20,72,76,64,66,34,24,67,38,39,36,54,53,70,61,35,40,33,34,39,28,49,64,92,43,49,67,60,51,51,53,50,51,48,48,50,11,50,53,37,41,52,59,69,71,99,111,46,36,78,49,84,76,84,32,50,58,51,47,64,58,48,41,32,57,43,41,76,44,77,52,91,58,49,30,24,36,26,68,35,51,45,87,84,56,90,57,52,75,80,69,55,73,92,54,36,48,30,38,36,62,50,96,79,30,32,22,34,30,27,40,43,67,57,34,38,77,66,48,35,59,30,36,68,60,16,30,43,35,38,40,49,40,62,50,24,83,68,26,42,38,54,62,15,52,54,36,37,48,40,21,74,76,64,66,34,25,65,37,39,37,55,53,71,62,36,41,34,35,38,28,51,65,91,42,49,66,59,51,51,53,51,51,48,48,50,11,49,54,36,40,51,59,69,73,99